Protein AF-A0A1G2PUA7-F1 (afdb_monomer_lite)

pLDDT: mean 79.16, std 17.31, range [30.42, 96.94]

Secondary structure (DSSP, 8-state):
--HHHHHHHHHH-TTS-HHHHHHHHHHHHHHTT-HHHHHHHHHHHH---TTSPPBGGGEEE-EEEEEETTTEEEEPP-S-HHHHHHHSEEE----HHHHHHHHHS--SEEEEEPPHHHHHHHTTT-S----EEEEEEHHHHHHHHHHHHHHHHHHHHHHHHTT----SSS--HHHHHHHHTS-----B-----------S----------HHHHHHHHHHHHHHHHHHHHHHHHHHHHHHHHHHTT--

Organism: NCBI:txid1802366

Sequence (248 aa):
MTEIQKLIQEIQDNNILVSSLLRKTKILASELDQKDFLDWVNLELNGYKDDSAYPDYRKLSGEIKGWNPYRGWIPVLFESSEVEGALASRQTKQSIPEIEELLSSKSGSFEMPYPASVANQILNDSSIKTKVSLFIDRTALVGILNSVRNSLLEWVLKLEKQGIKGENTEFTKEEKEKAQNIKSNYRIENIENFHGNIGENNRNGGEMLTPKESFFNKVVWYILVALAVVIVGNILSAIILKYFFRIS

Foldseek 3Di:
DFPLVVLLVLLPDPVDQLLVSLVSVLVVCVLLVVVVVNVVSCCQAAFDDPPFQDFPLQKFFFFKWWQDPVPGTDGQDDPDPVVNRVVRIDGDRDHSVVLVVVLVDPDQKDWAWDDLVVQCVSCVVPPDRTTMTGIGGNVSSVSSRVVSSVLSNVLSVVLVVLVQGNPDVHTDPVSSVSSNPPPSPRPSPDPDDPPDPPPPDDPDPDDDDDPVRVVVVVVVVVVVVVVVVVVVVVVVVVVVVVVVVVPD

Structure (mmCIF, N/CA/C/O backbone):
data_AF-A0A1G2PUA7-F1
#
_entry.id   AF-A0A1G2PUA7-F1
#
loop_
_atom_site.group_PDB
_atom_site.id
_atom_site.type_symbol
_atom_site.label_atom_id
_atom_site.label_alt_id
_atom_site.label_comp_id
_atom_site.label_asym_id
_atom_site.label_entity_id
_atom_site.label_seq_id
_atom_site.pdbx_PDB_ins_code
_atom_site.Cartn_x
_atom_site.Cartn_y
_atom_site.Cartn_z
_atom_site.occupancy
_atom_site.B_iso_or_equiv
_atom_site.auth_seq_id
_atom_site.auth_comp_id
_atom_site.auth_asym_id
_atom_site.auth_atom_id
_atom_site.pdbx_PDB_model_num
ATOM 1 N N . MET A 1 1 ? -28.582 1.740 16.335 1.00 61.94 1 MET A N 1
ATOM 2 C CA . MET A 1 1 ? -27.558 1.198 15.419 1.00 61.94 1 MET A CA 1
ATOM 3 C C . MET A 1 1 ? -26.221 1.554 16.024 1.00 61.94 1 MET A C 1
ATOM 5 O O . MET A 1 1 ? -26.068 2.710 16.395 1.00 61.94 1 MET A O 1
ATOM 9 N N . THR A 1 2 ? -25.340 0.583 16.241 1.00 80.94 2 THR A N 1
ATOM 10 C CA . THR A 1 2 ? -24.071 0.840 16.937 1.00 80.94 2 THR A CA 1
ATOM 11 C C . THR A 1 2 ? -23.054 1.499 15.998 1.00 80.94 2 THR A C 1
ATOM 13 O O . THR A 1 2 ? -23.164 1.346 14.778 1.00 80.94 2 THR A O 1
ATOM 16 N N . GLU A 1 3 ? -22.069 2.231 16.531 1.00 82.06 3 GLU A N 1
ATOM 17 C CA . GLU A 1 3 ? -21.027 2.874 15.703 1.00 82.06 3 GLU A CA 1
ATOM 18 C C . GLU A 1 3 ? -20.238 1.842 14.880 1.00 82.06 3 GLU A C 1
ATOM 20 O O . GLU A 1 3 ? -19.956 2.045 13.699 1.00 82.06 3 GLU A O 1
ATOM 25 N N . ILE A 1 4 ? -19.986 0.672 15.470 1.00 85.56 4 ILE A N 1
ATOM 26 C CA . ILE A 1 4 ? -19.342 -0.467 14.807 1.00 85.56 4 ILE A CA 1
ATOM 27 C C . ILE A 1 4 ? -20.188 -0.981 13.630 1.00 85.56 4 ILE A C 1
ATOM 29 O O . ILE A 1 4 ? -19.671 -1.137 12.526 1.00 85.56 4 ILE A O 1
ATOM 33 N N . GLN A 1 5 ? -21.499 -1.175 13.815 1.00 85.44 5 GLN A N 1
ATOM 34 C CA . GLN A 1 5 ? -22.397 -1.627 12.741 1.00 85.44 5 GLN A CA 1
ATOM 35 C C . GLN A 1 5 ? -22.491 -0.619 11.593 1.00 85.44 5 GLN A C 1
ATOM 37 O O . GLN A 1 5 ? -22.555 -1.006 10.426 1.00 85.44 5 GLN A O 1
ATOM 42 N N . LYS A 1 6 ? -22.476 0.676 11.917 1.00 88.25 6 LYS A N 1
ATOM 43 C CA . LYS A 1 6 ? -22.447 1.748 10.922 1.00 88.25 6 LYS A CA 1
ATOM 44 C C . LYS A 1 6 ? -21.175 1.708 10.091 1.00 88.25 6 LYS A C 1
ATOM 46 O O . LYS A 1 6 ? -21.259 1.769 8.868 1.00 88.25 6 LYS A O 1
ATOM 51 N N . LEU A 1 7 ? -20.019 1.532 10.729 1.00 89.38 7 LEU A N 1
ATOM 52 C CA . LEU A 1 7 ? -18.760 1.411 10.006 1.00 89.38 7 LEU A CA 1
ATOM 53 C C . LEU A 1 7 ? -18.737 0.169 9.098 1.00 89.38 7 LEU A C 1
ATOM 55 O O . LEU A 1 7 ? -18.266 0.269 7.970 1.00 89.38 7 LEU A O 1
ATOM 59 N N . ILE A 1 8 ? -19.301 -0.969 9.523 1.00 90.19 8 ILE A N 1
ATOM 60 C CA . ILE A 1 8 ? -19.425 -2.161 8.659 1.00 90.19 8 ILE A CA 1
ATOM 61 C C . ILE A 1 8 ? -20.240 -1.845 7.398 1.00 90.19 8 ILE A C 1
ATOM 63 O O . ILE A 1 8 ? -19.806 -2.182 6.296 1.00 90.19 8 ILE A O 1
ATOM 67 N N . GLN A 1 9 ? -21.394 -1.184 7.538 1.00 90.88 9 GLN A N 1
ATOM 68 C CA . GLN A 1 9 ? -22.227 -0.804 6.389 1.00 90.88 9 GLN A CA 1
ATOM 69 C C . GLN A 1 9 ? -21.487 0.135 5.433 1.00 90.88 9 GLN A C 1
ATOM 71 O O . GLN A 1 9 ? -21.540 -0.051 4.220 1.00 90.88 9 GLN A O 1
ATOM 76 N N . GLU A 1 10 ? -20.756 1.112 5.967 1.00 92.69 10 GLU A N 1
ATOM 77 C CA . GLU A 1 10 ? -19.970 2.038 5.151 1.00 92.69 10 GLU A CA 1
ATOM 78 C C . GLU A 1 10 ? -18.790 1.348 4.448 1.00 92.69 10 GLU A C 1
ATOM 80 O O . GLU A 1 10 ? -18.489 1.653 3.296 1.00 92.69 10 GLU A O 1
ATOM 85 N N . ILE A 1 11 ? -18.132 0.384 5.100 1.00 92.50 11 ILE A N 1
ATOM 86 C CA . ILE A 1 11 ? -17.057 -0.407 4.484 1.00 92.50 11 ILE A CA 1
ATOM 87 C C . ILE A 1 11 ? -17.593 -1.257 3.323 1.00 92.50 11 ILE A C 1
ATOM 89 O O . ILE A 1 11 ? -16.884 -1.446 2.333 1.00 92.50 11 ILE A O 1
ATOM 93 N N . GLN A 1 12 ? -18.830 -1.751 3.415 1.00 90.25 12 GLN A N 1
ATOM 94 C CA . GLN A 1 12 ? -19.477 -2.516 2.343 1.00 90.25 12 GLN A CA 1
ATOM 95 C C . GLN A 1 12 ? -19.888 -1.648 1.143 1.00 90.25 12 GLN A C 1
ATOM 97 O O . GLN A 1 12 ? -20.038 -2.172 0.038 1.00 90.25 12 GLN A O 1
ATOM 102 N N . ASP A 1 13 ? -20.040 -0.334 1.326 1.00 91.81 13 ASP A N 1
ATOM 103 C CA . ASP A 1 13 ? -20.341 0.586 0.233 1.00 91.81 13 ASP A CA 1
ATOM 104 C C . ASP A 1 13 ? -19.075 0.937 -0.564 1.00 91.81 13 ASP A C 1
ATOM 106 O O . ASP A 1 13 ? -18.196 1.689 -0.127 1.00 91.81 13 ASP A O 1
ATOM 110 N N . ASN A 1 14 ? -18.996 0.408 -1.785 1.00 88.00 14 ASN A N 1
ATOM 111 C CA . ASN A 1 14 ? -17.885 0.645 -2.706 1.00 88.00 14 ASN A CA 1
ATOM 112 C C . ASN A 1 14 ? -17.791 2.100 -3.201 1.00 88.00 14 ASN A C 1
ATOM 114 O O . ASN A 1 14 ? -16.759 2.472 -3.756 1.00 88.00 14 ASN A O 1
ATOM 118 N N . ASN A 1 15 ? -18.829 2.922 -3.010 1.00 90.50 15 ASN A N 1
ATOM 119 C CA . ASN A 1 15 ? -18.813 4.332 -3.409 1.00 90.50 15 ASN A CA 1
ATOM 120 C C . ASN A 1 15 ? -18.091 5.227 -2.396 1.00 90.50 15 ASN A C 1
ATOM 122 O O . ASN A 1 15 ? -17.696 6.345 -2.729 1.00 90.50 15 ASN A O 1
ATOM 126 N N . ILE A 1 16 ? -17.924 4.761 -1.156 1.00 93.75 16 ILE A N 1
ATOM 127 C CA . ILE A 1 16 ? -17.237 5.521 -0.114 1.00 93.75 16 ILE A CA 1
ATOM 128 C C . ILE A 1 16 ? -15.730 5.371 -0.302 1.00 93.75 16 ILE A C 1
ATOM 130 O O . ILE A 1 16 ? -15.223 4.260 -0.425 1.00 93.75 16 ILE A O 1
ATOM 134 N N . LEU A 1 17 ? -14.999 6.485 -0.284 1.00 94.69 17 LEU A N 1
ATOM 135 C CA . LEU A 1 17 ? -13.539 6.484 -0.373 1.00 94.69 17 LEU A CA 1
ATOM 136 C C . LEU A 1 17 ? -12.902 5.783 0.838 1.00 94.69 17 LEU A C 1
ATOM 138 O O . LEU A 1 17 ? -13.290 6.010 1.988 1.00 94.69 17 LEU A O 1
ATOM 142 N N . VAL A 1 18 ? -11.869 4.981 0.588 1.00 95.44 18 VAL A N 1
ATOM 143 C CA . VAL A 1 18 ? -11.081 4.289 1.617 1.00 95.44 18 VAL A CA 1
ATOM 144 C C . VAL A 1 18 ? -10.401 5.299 2.538 1.00 95.44 18 VAL A C 1
ATOM 146 O O . VAL A 1 18 ? -10.374 5.094 3.750 1.00 95.44 18 VAL A O 1
ATOM 149 N N . SER A 1 19 ? -9.940 6.436 2.011 1.00 95.94 19 SER A N 1
ATOM 150 C CA . SER A 1 19 ? -9.401 7.526 2.838 1.00 95.94 19 SER A CA 1
ATOM 151 C C . SER A 1 19 ? -10.404 8.053 3.872 1.00 95.94 19 SER A C 1
ATOM 153 O O . SER A 1 19 ? -10.023 8.386 4.998 1.00 95.94 19 SER A O 1
ATOM 155 N N . SER A 1 20 ? -11.694 8.098 3.529 1.00 95.50 20 SER A N 1
ATOM 156 C CA . SER A 1 20 ? -12.754 8.516 4.454 1.00 95.50 20 SER A CA 1
ATOM 157 C C . SER A 1 20 ? -13.006 7.462 5.532 1.00 95.50 20 SER A C 1
ATOM 159 O O . SER A 1 20 ? -13.131 7.809 6.709 1.00 95.50 20 SER A O 1
ATOM 161 N N . LEU A 1 21 ? -13.007 6.179 5.155 1.00 94.81 21 LEU A N 1
ATOM 162 C CA . LEU A 1 21 ? -13.123 5.060 6.095 1.00 94.81 21 LEU A CA 1
ATOM 163 C C . LEU A 1 21 ? -11.943 5.023 7.078 1.00 94.81 21 LEU A C 1
ATOM 165 O O . LEU A 1 21 ? -12.152 4.868 8.281 1.00 94.81 21 LEU A O 1
ATOM 169 N N . LEU A 1 22 ? -10.715 5.243 6.597 1.00 95.50 22 LEU A N 1
ATOM 170 C CA . LEU A 1 22 ? -9.508 5.319 7.427 1.00 95.50 22 LEU A CA 1
ATOM 171 C C . LEU A 1 22 ? -9.587 6.454 8.456 1.00 95.50 22 LEU A C 1
ATOM 173 O O . LEU A 1 22 ? -9.232 6.255 9.614 1.00 95.50 22 LEU A O 1
ATOM 177 N N . ARG A 1 23 ? -10.095 7.636 8.077 1.00 94.62 23 ARG A N 1
ATOM 178 C CA . ARG A 1 23 ? -10.263 8.766 9.014 1.00 94.62 23 ARG A CA 1
ATOM 179 C C . ARG A 1 23 ? -11.274 8.462 10.119 1.00 94.62 23 ARG A C 1
ATOM 181 O O . ARG A 1 23 ? -10.995 8.765 11.274 1.00 94.62 23 ARG A O 1
ATOM 188 N N . LYS A 1 24 ? -12.415 7.848 9.788 1.00 92.25 24 LYS A N 1
ATOM 189 C CA . LYS A 1 24 ? -13.403 7.408 10.792 1.00 92.25 24 LYS A CA 1
ATOM 190 C C . LYS A 1 24 ? -12.818 6.341 11.710 1.00 92.25 24 LYS A C 1
ATOM 192 O O . LYS A 1 24 ? -12.926 6.429 12.927 1.00 92.25 24 LYS A O 1
ATOM 197 N N . THR A 1 25 ? -12.117 5.385 11.115 1.00 91.12 25 THR A N 1
ATOM 198 C CA . THR A 1 25 ? -11.448 4.308 11.841 1.00 91.12 25 THR A CA 1
ATOM 199 C C . THR A 1 25 ? -10.376 4.839 12.792 1.00 91.12 25 THR A C 1
ATOM 201 O O . THR A 1 25 ? -10.274 4.365 13.917 1.00 91.12 25 THR A O 1
ATOM 204 N N . LYS A 1 26 ? -9.631 5.878 12.397 1.00 92.06 26 LYS A N 1
ATOM 205 C CA . LYS A 1 26 ? -8.649 6.550 13.256 1.00 92.06 26 LYS A CA 1
ATOM 206 C C . LYS A 1 26 ? -9.273 7.106 14.538 1.00 92.06 26 LYS A C 1
ATOM 208 O O . LYS A 1 26 ? -8.657 7.008 15.593 1.00 92.06 26 LYS A O 1
ATOM 213 N N . ILE A 1 27 ? -10.473 7.683 14.453 1.00 89.75 27 ILE A N 1
ATOM 214 C CA . ILE A 1 27 ? -11.189 8.209 15.625 1.00 89.75 27 ILE A CA 1
ATOM 215 C C . ILE A 1 27 ? -11.519 7.055 16.579 1.00 89.75 27 ILE A C 1
ATOM 217 O O . ILE A 1 27 ? -11.098 7.081 17.731 1.00 89.75 27 ILE A O 1
ATOM 221 N N . LEU A 1 28 ? -12.147 5.989 16.070 1.00 87.88 28 LEU A N 1
ATOM 222 C CA . LEU A 1 28 ? -12.508 4.814 16.875 1.00 87.88 28 LEU A CA 1
ATOM 223 C C . LEU A 1 28 ? -11.286 4.128 17.500 1.00 87.88 28 LEU A C 1
ATOM 225 O O . LEU A 1 28 ? -11.280 3.811 18.685 1.00 87.88 28 LEU A O 1
ATOM 229 N N . ALA A 1 29 ? -10.221 3.931 16.723 1.00 87.19 29 ALA A N 1
ATOM 230 C CA . ALA A 1 29 ? -8.979 3.333 17.204 1.00 87.19 29 ALA A CA 1
ATOM 231 C C . ALA A 1 29 ? -8.310 4.180 18.302 1.00 87.19 29 ALA A C 1
ATOM 233 O O . ALA A 1 29 ? -7.719 3.626 19.230 1.00 87.19 29 ALA A O 1
ATOM 234 N N . SER A 1 30 ? -8.439 5.511 18.228 1.00 86.75 30 SER A N 1
ATOM 235 C CA . SER A 1 30 ? -7.968 6.434 19.265 1.00 86.75 30 SER A CA 1
ATOM 236 C C . SER A 1 30 ? -8.788 6.338 20.541 1.00 86.75 30 SER A C 1
ATOM 238 O O . SER A 1 30 ? -8.227 6.424 21.630 1.00 86.75 30 SER A O 1
ATOM 240 N N . GLU A 1 31 ? -10.099 6.150 20.436 1.00 85.94 31 GLU A N 1
ATOM 241 C CA . GLU A 1 31 ? -10.961 5.995 21.607 1.00 85.94 31 GLU A CA 1
ATOM 242 C C . GLU A 1 31 ? -10.734 4.653 22.319 1.00 85.94 31 GLU A C 1
ATOM 244 O O . GLU A 1 31 ? -10.813 4.594 23.552 1.00 85.94 31 GLU A O 1
ATOM 249 N N . LEU A 1 32 ? -10.400 3.612 21.548 1.00 84.00 32 LEU A N 1
ATOM 250 C CA . LEU A 1 32 ? -10.055 2.261 22.005 1.00 84.00 32 LEU A CA 1
ATOM 251 C C . LEU A 1 32 ? -8.589 2.103 22.458 1.00 84.00 32 LEU A C 1
ATOM 253 O O . LEU A 1 32 ? -8.218 1.025 22.914 1.00 84.00 32 LEU A O 1
ATOM 257 N N . ASP A 1 33 ? -7.768 3.155 22.339 1.00 84.44 33 ASP A N 1
ATOM 258 C CA . ASP A 1 33 ? -6.333 3.174 22.676 1.00 84.44 33 ASP A CA 1
ATOM 259 C C . ASP A 1 33 ? -5.515 2.051 21.994 1.00 84.44 33 ASP A C 1
ATOM 261 O O . ASP A 1 33 ? -4.604 1.456 22.575 1.00 84.44 33 ASP A O 1
ATOM 265 N N . GLN A 1 34 ? -5.836 1.748 20.729 1.00 82.88 34 GLN A N 1
ATOM 266 C CA . GLN A 1 34 ? -5.132 0.746 19.920 1.00 82.88 34 GLN A CA 1
ATOM 267 C C . GLN A 1 34 ? -3.971 1.368 19.134 1.00 82.88 34 GLN A C 1
ATOM 269 O O . GLN A 1 34 ? -4.088 1.678 17.946 1.00 82.88 34 GLN A O 1
ATOM 274 N N . LYS A 1 35 ? -2.830 1.539 19.807 1.00 85.12 35 LYS A N 1
ATOM 275 C CA . LYS A 1 35 ? -1.644 2.235 19.272 1.00 85.12 35 LYS A CA 1
ATOM 276 C C . LYS A 1 35 ? -1.091 1.608 17.990 1.00 85.12 35 LYS A C 1
ATOM 278 O O . LYS A 1 35 ? -0.967 2.310 16.993 1.00 85.12 35 LYS A O 1
ATOM 283 N N . ASP A 1 36 ? -0.881 0.293 17.972 1.00 85.25 36 ASP A N 1
ATOM 284 C CA . ASP A 1 36 ? -0.334 -0.410 16.800 1.00 85.25 36 ASP A CA 1
ATOM 285 C C . ASP A 1 36 ? -1.203 -0.214 15.548 1.00 85.25 36 ASP A C 1
ATOM 287 O O . ASP A 1 36 ? -0.709 -0.031 14.434 1.00 85.25 36 ASP A O 1
ATOM 291 N N . PHE A 1 37 ? -2.527 -0.227 15.726 1.00 87.75 37 PHE A N 1
ATOM 292 C CA . PHE A 1 37 ? -3.450 -0.011 14.621 1.00 87.75 37 PHE A CA 1
ATOM 293 C C . PHE A 1 37 ? -3.477 1.448 14.169 1.00 87.75 37 PHE A C 1
ATOM 295 O O . PHE A 1 37 ? -3.518 1.713 12.969 1.00 87.75 37 PHE A O 1
ATOM 302 N N . LEU A 1 38 ? -3.419 2.398 15.106 1.00 88.88 38 LEU A N 1
ATOM 303 C CA . LEU A 1 38 ? -3.313 3.819 14.780 1.00 88.88 38 LEU A CA 1
ATOM 304 C C . LEU A 1 38 ? -2.068 4.121 13.953 1.00 88.88 38 LEU A C 1
ATOM 306 O O . LEU A 1 38 ? -2.158 4.902 13.006 1.00 88.88 38 LEU A O 1
ATOM 310 N N . ASP A 1 39 ? -0.935 3.504 14.277 1.00 90.12 39 ASP A N 1
ATOM 311 C CA . ASP A 1 39 ? 0.306 3.676 13.524 1.00 90.12 39 ASP A CA 1
ATOM 312 C C . ASP A 1 39 ? 0.149 3.183 12.084 1.00 90.12 39 ASP A C 1
ATOM 314 O O . ASP A 1 39 ? 0.468 3.918 11.146 1.00 90.12 39 ASP A O 1
ATOM 318 N N . TRP A 1 40 ? -0.457 2.008 11.886 1.00 92.44 40 TRP A N 1
ATOM 319 C CA . TRP A 1 40 ? -0.798 1.517 10.549 1.00 92.44 40 TRP A CA 1
ATOM 320 C C . TRP A 1 40 ? -1.748 2.468 9.800 1.00 92.44 40 TRP A C 1
ATOM 322 O O . TRP A 1 40 ? -1.456 2.857 8.670 1.00 92.44 40 TRP A O 1
ATOM 332 N N . VAL A 1 41 ? -2.839 2.926 10.430 1.00 93.00 41 VAL A N 1
ATOM 333 C CA . VAL A 1 41 ? -3.781 3.882 9.811 1.00 93.00 41 VAL A CA 1
ATOM 334 C C . VAL A 1 41 ? -3.077 5.192 9.437 1.00 93.00 41 VAL A C 1
ATOM 336 O O . VAL A 1 41 ?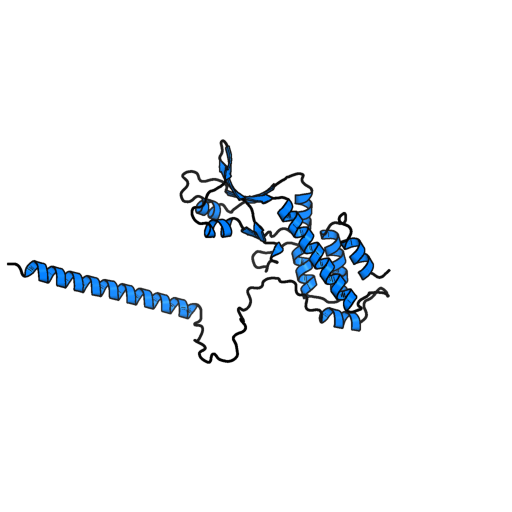 -3.361 5.784 8.394 1.00 93.00 41 VAL A O 1
ATOM 339 N N . ASN A 1 42 ? -2.148 5.661 10.271 1.00 92.81 42 ASN A N 1
ATOM 340 C CA . ASN A 1 42 ? -1.371 6.866 10.000 1.00 92.81 42 ASN A CA 1
ATOM 341 C C . ASN A 1 42 ? -0.429 6.688 8.806 1.00 92.81 42 ASN A C 1
ATOM 343 O O . ASN A 1 42 ? -0.310 7.623 8.015 1.00 92.81 42 ASN A O 1
ATOM 347 N N . LEU A 1 43 ? 0.212 5.528 8.655 1.00 93.62 43 LEU A N 1
ATOM 348 C CA . LEU A 1 43 ? 1.033 5.221 7.480 1.00 93.62 43 LEU A CA 1
ATOM 349 C C . LEU A 1 43 ? 0.178 5.152 6.209 1.00 93.62 43 LEU A C 1
ATOM 351 O O . LEU A 1 43 ? 0.529 5.747 5.195 1.00 93.62 43 LEU A O 1
ATOM 355 N N . GLU A 1 44 ? -0.995 4.522 6.273 1.00 94.88 44 GLU A N 1
ATOM 356 C CA . GLU A 1 44 ? -1.921 4.455 5.136 1.00 94.88 44 GLU A CA 1
ATOM 357 C C . GLU A 1 44 ? -2.425 5.849 4.708 1.00 94.88 44 GLU A C 1
ATOM 359 O O . GLU A 1 44 ? -2.531 6.142 3.515 1.00 94.88 44 GLU A O 1
ATOM 364 N N . LEU A 1 45 ? -2.694 6.745 5.665 1.00 95.38 45 LEU A N 1
ATOM 365 C CA . LEU A 1 45 ? -3.186 8.102 5.392 1.00 95.38 45 LEU A CA 1
ATOM 366 C C . LEU A 1 45 ? -2.107 9.100 4.963 1.00 95.38 45 LEU A C 1
ATOM 368 O O . LEU A 1 45 ? -2.427 10.016 4.210 1.00 95.38 45 LEU A O 1
ATOM 372 N N . ASN A 1 46 ? -0.875 8.968 5.458 1.00 94.56 46 ASN A N 1
ATOM 373 C CA . ASN A 1 46 ? 0.196 9.945 5.216 1.00 94.56 46 ASN A CA 1
ATOM 374 C C . ASN A 1 46 ? 1.280 9.436 4.254 1.00 94.56 46 ASN A C 1
ATOM 376 O O . ASN A 1 46 ? 2.153 10.209 3.866 1.00 94.56 46 ASN A O 1
ATOM 380 N N . GLY A 1 47 ? 1.224 8.161 3.870 1.00 92.44 47 GLY A N 1
ATOM 381 C CA . GLY A 1 47 ? 2.249 7.509 3.070 1.00 92.44 47 GLY A CA 1
ATOM 382 C C . GLY A 1 47 ? 3.387 6.931 3.912 1.00 92.44 47 GLY A C 1
ATOM 383 O O . GLY A 1 47 ? 3.509 7.160 5.119 1.00 92.44 47 GLY A O 1
ATOM 384 N N . TYR A 1 48 ? 4.235 6.161 3.238 1.00 91.69 48 TYR A N 1
ATOM 385 C CA . TYR A 1 48 ? 5.339 5.420 3.839 1.00 91.69 48 TYR A CA 1
ATOM 386 C C . TYR A 1 48 ? 6.670 6.132 3.606 1.00 91.69 48 TYR A C 1
ATOM 388 O O . TYR A 1 48 ? 6.922 6.687 2.535 1.00 91.69 48 TYR A O 1
ATOM 396 N N . LYS A 1 49 ? 7.551 6.080 4.608 1.00 86.69 49 LYS A N 1
ATOM 397 C CA . LYS A 1 49 ? 8.933 6.563 4.499 1.00 86.69 49 LYS A CA 1
ATOM 398 C C . LYS A 1 49 ? 9.863 5.421 4.097 1.00 86.69 49 LYS A C 1
ATOM 400 O O . LYS A 1 49 ? 9.502 4.251 4.187 1.00 86.69 49 LYS A O 1
ATOM 405 N N . ASP A 1 50 ? 11.074 5.760 3.681 1.00 74.88 50 ASP A N 1
ATOM 406 C CA . ASP A 1 50 ? 12.055 4.804 3.148 1.00 74.88 50 ASP A CA 1
ATOM 407 C C . ASP A 1 50 ? 12.381 3.667 4.128 1.00 74.88 50 ASP A C 1
ATOM 409 O O . ASP A 1 50 ? 12.462 2.521 3.701 1.00 74.88 50 ASP A O 1
ATOM 413 N N . ASP A 1 51 ? 12.432 3.969 5.428 1.00 72.06 51 ASP A N 1
ATOM 414 C CA . ASP A 1 51 ? 12.723 2.999 6.496 1.00 72.06 51 ASP A CA 1
ATOM 415 C C . ASP A 1 51 ? 11.462 2.398 7.145 1.00 72.06 51 ASP A C 1
ATOM 417 O O . ASP A 1 51 ? 11.536 1.727 8.172 1.00 72.06 51 ASP A O 1
ATOM 421 N N . SER A 1 52 ? 10.273 2.690 6.611 1.00 74.19 52 SER A N 1
ATOM 422 C CA . SER A 1 52 ? 9.031 2.112 7.133 1.00 74.19 52 SER A CA 1
ATOM 423 C C . SER A 1 52 ? 8.915 0.657 6.707 1.00 74.19 52 SER A C 1
ATOM 425 O O . SER A 1 52 ? 9.305 0.298 5.601 1.00 74.19 52 SER A O 1
ATOM 427 N N . ALA A 1 53 ? 8.327 -0.181 7.549 1.00 77.81 53 ALA A N 1
ATOM 428 C CA . ALA A 1 53 ? 7.970 -1.520 7.126 1.00 77.81 53 ALA A CA 1
ATOM 429 C C . ALA A 1 53 ? 6.654 -1.485 6.331 1.00 77.81 53 ALA A C 1
ATOM 431 O O . ALA A 1 53 ? 5.686 -0.810 6.697 1.00 77.81 53 ALA A O 1
ATOM 432 N N . TYR A 1 54 ? 6.654 -2.176 5.193 1.00 83.44 54 TYR A N 1
ATOM 433 C CA . TYR A 1 54 ? 5.575 -2.135 4.211 1.00 83.44 54 TYR A CA 1
ATOM 434 C C . TYR A 1 54 ? 4.730 -3.407 4.310 1.00 83.44 54 TYR A C 1
ATOM 436 O O . TYR A 1 54 ? 5.288 -4.500 4.385 1.00 83.44 54 TYR A O 1
ATOM 444 N N . PRO A 1 55 ? 3.395 -3.297 4.251 1.00 87.81 55 PRO A N 1
ATOM 445 C CA . PRO A 1 55 ? 2.534 -4.456 4.061 1.00 87.81 55 PRO A CA 1
ATOM 446 C C . PRO A 1 55 ? 2.747 -5.117 2.691 1.00 87.81 55 PRO A C 1
ATOM 448 O O . PRO A 1 55 ? 2.976 -4.426 1.695 1.00 87.81 55 PRO A O 1
ATOM 451 N N . ASP A 1 56 ? 2.570 -6.437 2.610 1.00 88.00 56 ASP A N 1
ATOM 452 C CA . ASP A 1 56 ? 2.802 -7.224 1.384 1.00 88.00 56 ASP A CA 1
ATOM 453 C C . ASP A 1 56 ? 1.999 -6.716 0.179 1.00 88.00 56 ASP A C 1
ATOM 455 O O . ASP A 1 56 ? 2.506 -6.650 -0.941 1.00 88.00 56 ASP A O 1
ATOM 459 N N . TYR A 1 57 ? 0.760 -6.269 0.407 1.00 91.69 57 TYR A N 1
ATOM 460 C CA . TYR A 1 57 ? -0.106 -5.728 -0.645 1.00 91.69 57 TYR A CA 1
ATOM 461 C C . TYR A 1 57 ? 0.398 -4.405 -1.245 1.00 91.69 57 TYR A C 1
ATOM 463 O O . TYR A 1 57 ? -0.112 -3.978 -2.278 1.00 91.69 57 TYR A O 1
ATOM 471 N N . ARG A 1 58 ? 1.386 -3.733 -0.631 1.00 91.56 58 ARG A N 1
ATOM 472 C CA . ARG A 1 58 ? 2.039 -2.537 -1.194 1.00 91.56 58 ARG A CA 1
ATOM 473 C C . ARG A 1 58 ? 3.091 -2.883 -2.248 1.00 91.56 58 ARG A C 1
ATOM 475 O O . ARG A 1 58 ? 3.567 -1.973 -2.928 1.00 91.56 58 ARG A O 1
ATOM 482 N N . LYS A 1 59 ? 3.459 -4.160 -2.398 1.00 91.19 59 LYS A N 1
ATOM 483 C CA . LYS A 1 59 ? 4.370 -4.637 -3.440 1.00 91.19 59 LYS A CA 1
ATOM 484 C C . LYS A 1 59 ? 3.621 -4.738 -4.768 1.00 91.19 59 LYS A C 1
ATOM 486 O O . LYS A 1 59 ? 2.744 -5.576 -4.945 1.00 91.19 59 LYS A O 1
ATOM 491 N N . LEU A 1 60 ? 3.982 -3.869 -5.703 1.00 91.38 60 LEU A N 1
ATOM 492 C CA . LEU A 1 60 ? 3.419 -3.826 -7.045 1.00 91.38 60 LEU A CA 1
ATOM 493 C C . LEU A 1 60 ? 4.375 -4.481 -8.030 1.00 91.38 60 LEU A C 1
ATOM 495 O O . LEU A 1 60 ? 5.589 -4.362 -7.881 1.00 91.38 60 LEU A O 1
ATOM 499 N N . SER A 1 61 ? 3.820 -5.130 -9.047 1.00 91.06 61 SER A N 1
ATOM 500 C CA . SER A 1 61 ? 4.577 -5.702 -10.157 1.00 91.06 61 SER A CA 1
ATOM 501 C C . SER A 1 61 ? 4.103 -5.101 -11.472 1.00 91.06 61 SER A C 1
ATOM 503 O O . SER A 1 61 ? 2.922 -4.785 -11.620 1.00 91.06 61 SER A O 1
ATOM 505 N N . GLY A 1 62 ? 5.023 -4.921 -12.414 1.00 92.12 62 GLY A N 1
ATOM 506 C CA . GLY A 1 62 ? 4.729 -4.275 -13.687 1.00 92.12 62 GLY A CA 1
ATOM 507 C C . GLY A 1 62 ? 5.783 -4.539 -14.754 1.00 92.12 62 GLY A C 1
ATOM 508 O O . GLY A 1 62 ? 6.682 -5.355 -14.574 1.00 92.12 62 GLY A O 1
ATOM 509 N N . GLU A 1 63 ? 5.671 -3.823 -15.867 1.00 92.38 63 GLU A N 1
ATOM 510 C CA . GLU A 1 63 ? 6.560 -3.964 -17.019 1.00 92.38 63 GLU A CA 1
ATOM 511 C C . GLU A 1 63 ? 7.606 -2.843 -17.031 1.00 92.38 63 GLU A C 1
ATOM 513 O O . GLU A 1 63 ? 7.270 -1.658 -16.958 1.00 92.38 63 GLU A O 1
ATOM 518 N N . ILE A 1 64 ? 8.888 -3.192 -17.141 1.00 93.19 64 ILE A N 1
ATOM 519 C CA . ILE A 1 64 ? 9.969 -2.204 -17.218 1.00 93.19 64 ILE A CA 1
ATOM 520 C C . ILE A 1 64 ? 10.099 -1.716 -18.658 1.00 93.19 64 ILE A C 1
ATOM 522 O O . ILE A 1 64 ? 10.314 -2.504 -19.580 1.00 93.19 64 ILE A O 1
ATOM 526 N N . LYS A 1 65 ? 10.021 -0.397 -18.851 1.00 93.06 65 LYS A N 1
ATOM 527 C CA . LYS A 1 65 ? 10.165 0.234 -20.165 1.00 93.06 65 LYS A CA 1
ATOM 528 C C . LYS A 1 65 ? 11.267 1.278 -20.168 1.00 93.06 65 LYS A C 1
ATOM 530 O O . LYS A 1 65 ? 11.428 2.044 -19.219 1.00 93.06 65 LYS A O 1
ATOM 535 N N . GLY A 1 66 ? 12.004 1.322 -21.269 1.00 92.31 66 GLY A N 1
ATOM 536 C CA . GLY A 1 66 ? 12.960 2.368 -21.603 1.00 92.31 66 GLY A CA 1
ATOM 537 C C . GLY A 1 66 ? 12.353 3.357 -22.594 1.00 92.31 66 GLY A C 1
ATOM 538 O O . GLY A 1 66 ? 11.558 2.985 -23.455 1.00 92.31 66 GLY A O 1
ATOM 539 N N . TRP A 1 67 ? 12.720 4.630 -22.491 1.00 91.94 67 TRP A N 1
ATOM 540 C CA . TRP A 1 67 ? 12.237 5.668 -23.398 1.00 91.94 67 TRP A CA 1
ATOM 541 C C . TRP A 1 67 ? 13.076 5.747 -24.680 1.00 91.94 67 TRP A C 1
ATOM 543 O O . TRP A 1 67 ? 14.247 6.114 -24.652 1.00 91.94 67 TRP A O 1
ATOM 553 N N . ASN A 1 68 ? 12.486 5.475 -25.838 1.00 89.06 68 ASN A N 1
ATOM 554 C CA . ASN A 1 68 ? 13.120 5.692 -27.135 1.00 89.06 68 ASN A CA 1
ATOM 555 C C . ASN A 1 68 ? 12.606 7.004 -27.768 1.00 89.06 68 ASN A C 1
ATOM 557 O O . ASN A 1 68 ? 11.399 7.128 -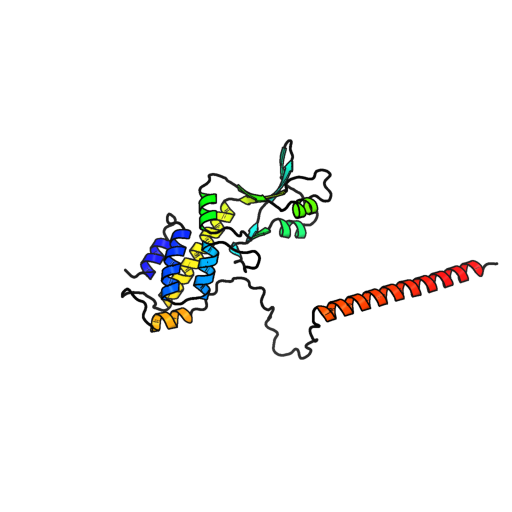27.967 1.00 89.06 68 ASN A O 1
ATOM 561 N N . PRO A 1 69 ? 13.472 7.959 -28.166 1.00 86.25 69 PRO A N 1
ATOM 562 C CA . PRO A 1 69 ? 13.035 9.227 -28.765 1.00 86.25 69 PRO A CA 1
ATOM 563 C C . PRO A 1 69 ? 12.160 9.095 -30.022 1.00 86.25 69 PRO A C 1
ATOM 565 O O . PRO A 1 69 ? 11.367 9.988 -30.302 1.00 86.25 69 PRO A O 1
ATOM 568 N N . TYR A 1 70 ? 12.294 7.998 -30.774 1.00 88.19 70 TYR A N 1
ATOM 569 C CA . TYR A 1 70 ? 11.573 7.767 -32.029 1.00 88.19 70 TYR A CA 1
ATOM 570 C C . TYR A 1 70 ? 10.358 6.844 -31.882 1.00 88.19 70 TYR A C 1
ATOM 572 O O . TYR A 1 70 ? 9.438 6.920 -32.690 1.00 88.19 70 TYR A O 1
ATOM 580 N N . ARG A 1 71 ? 10.360 5.942 -30.891 1.00 87.25 71 ARG A N 1
ATOM 581 C CA . ARG A 1 71 ? 9.312 4.914 -30.705 1.00 87.25 71 ARG A CA 1
ATOM 582 C C . ARG A 1 71 ? 8.507 5.064 -29.412 1.00 87.25 71 ARG A C 1
ATOM 584 O O . ARG A 1 71 ? 7.528 4.351 -29.230 1.00 87.25 71 ARG A O 1
ATOM 591 N N . GLY A 1 72 ? 8.905 5.973 -28.527 1.00 91.94 72 GLY A N 1
ATOM 592 C CA . GLY A 1 72 ? 8.341 6.102 -27.189 1.00 91.94 72 GLY A CA 1
ATOM 593 C C . GLY A 1 72 ? 8.803 4.982 -26.256 1.00 91.94 72 GLY A C 1
ATOM 594 O O . GLY A 1 72 ? 9.921 4.479 -26.373 1.00 91.94 72 GLY A O 1
ATOM 595 N N . TRP A 1 73 ? 7.950 4.604 -25.307 1.00 93.12 73 TRP A N 1
ATOM 596 C CA . TRP A 1 73 ? 8.247 3.565 -24.323 1.00 93.12 73 TRP A CA 1
ATOM 597 C C . TRP A 1 73 ? 8.322 2.177 -24.966 1.00 93.12 73 TRP A C 1
ATOM 599 O O . TRP A 1 73 ? 7.348 1.704 -25.549 1.00 93.12 73 TRP A O 1
ATOM 609 N N . ILE A 1 74 ? 9.471 1.520 -24.823 1.00 91.38 74 ILE A N 1
ATOM 610 C CA . ILE A 1 74 ? 9.730 0.162 -25.310 1.00 91.38 74 ILE A CA 1
ATOM 611 C C . ILE A 1 74 ? 10.105 -0.757 -24.141 1.00 91.38 74 ILE A C 1
ATOM 613 O O . ILE A 1 74 ? 10.761 -0.287 -23.211 1.00 91.38 74 ILE A O 1
ATOM 617 N N . PRO A 1 75 ? 9.715 -2.041 -24.163 1.00 90.31 75 PRO A N 1
ATOM 618 C CA . PRO A 1 75 ? 10.094 -2.988 -23.118 1.00 90.31 75 PRO A CA 1
ATOM 619 C C . PRO A 1 75 ? 11.611 -3.155 -23.033 1.00 90.31 75 PRO A C 1
ATOM 621 O O . PRO A 1 75 ? 12.302 -3.178 -24.056 1.00 90.31 75 PRO A O 1
ATOM 624 N N . VAL A 1 76 ? 1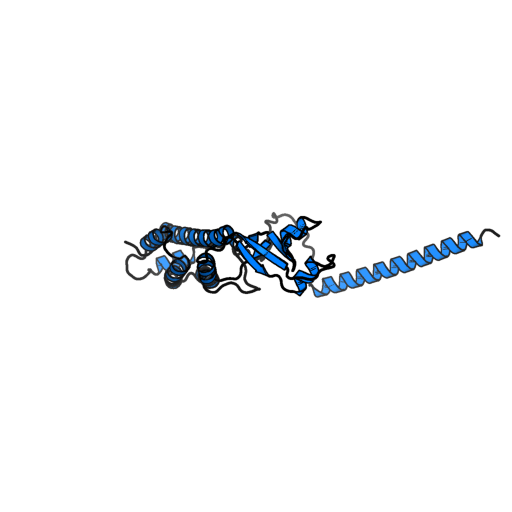2.119 -3.285 -21.809 1.00 87.81 76 VAL A N 1
ATOM 625 C CA . VAL A 1 76 ? 13.505 -3.689 -21.545 1.00 87.81 76 VAL A CA 1
ATOM 626 C C . VAL A 1 76 ? 13.522 -5.198 -21.335 1.00 87.81 76 VAL A C 1
ATOM 628 O O . VAL A 1 76 ? 12.794 -5.705 -20.488 1.00 87.81 76 VAL A O 1
ATOM 631 N N . LEU A 1 77 ? 14.340 -5.907 -22.112 1.00 85.06 77 LEU A N 1
ATOM 632 C CA . LEU A 1 77 ? 14.529 -7.349 -21.969 1.00 85.06 77 LEU A CA 1
ATOM 633 C C . LEU A 1 77 ? 15.745 -7.619 -21.084 1.00 85.06 77 LEU A C 1
ATOM 635 O O . LEU A 1 77 ? 16.777 -6.966 -21.238 1.00 85.06 77 LEU A O 1
ATOM 639 N N . PHE A 1 78 ? 15.618 -8.591 -20.186 1.00 82.94 78 PHE A N 1
ATOM 640 C CA . PHE A 1 78 ? 16.674 -9.016 -19.273 1.00 82.94 78 PHE A CA 1
ATOM 641 C C . PHE A 1 78 ? 17.102 -10.447 -19.601 1.00 82.94 78 PHE A C 1
ATOM 643 O O . PHE A 1 78 ? 16.280 -11.272 -19.991 1.00 82.94 78 PHE A O 1
ATOM 650 N N . GLU A 1 79 ? 18.386 -10.756 -19.419 1.00 80.19 79 GLU A N 1
ATOM 651 C CA . GLU A 1 79 ? 18.901 -12.121 -19.607 1.00 80.19 79 GLU A CA 1
ATOM 652 C C . GLU A 1 79 ? 18.581 -13.038 -18.415 1.00 80.19 79 GLU A C 1
ATOM 654 O O . GLU A 1 79 ? 18.431 -14.246 -18.579 1.00 80.19 79 GLU A O 1
ATOM 659 N N . SER A 1 80 ? 18.461 -12.463 -17.211 1.00 84.00 80 SER A N 1
ATOM 660 C CA . SER A 1 80 ? 18.165 -13.184 -15.968 1.00 84.00 80 SER A CA 1
ATOM 661 C C . SER A 1 80 ? 16.778 -12.834 -15.434 1.00 84.00 80 SER A C 1
ATOM 663 O O . SER A 1 80 ? 16.504 -11.678 -15.099 1.00 84.00 80 SER A O 1
ATOM 665 N N . SER A 1 81 ? 15.937 -13.858 -15.265 1.00 82.62 81 SER A N 1
ATOM 666 C CA . SER A 1 81 ? 14.589 -13.736 -14.693 1.00 82.62 81 SER A CA 1
ATOM 667 C C . SER A 1 81 ? 14.591 -13.293 -13.226 1.00 82.62 81 SER A C 1
ATOM 669 O O . SER A 1 81 ? 13.628 -12.696 -12.753 1.00 82.62 81 SER A O 1
ATOM 671 N N . GLU A 1 82 ? 15.663 -13.581 -12.482 1.00 84.00 82 GLU A N 1
ATOM 672 C CA . GLU A 1 82 ? 15.800 -13.166 -11.080 1.00 84.00 82 GLU A CA 1
ATOM 673 C C . GLU A 1 82 ? 15.990 -11.649 -10.972 1.00 84.00 82 GLU A C 1
ATOM 675 O O . GLU A 1 82 ? 15.340 -10.986 -10.162 1.00 84.00 82 GLU A O 1
ATOM 680 N N . VAL A 1 83 ? 16.848 -11.094 -11.835 1.00 82.44 83 VAL A N 1
ATOM 681 C CA . VAL A 1 83 ? 17.104 -9.649 -11.915 1.00 82.44 83 VAL A CA 1
ATOM 682 C C . VAL A 1 83 ? 15.862 -8.919 -12.418 1.00 82.44 83 VAL A C 1
ATOM 684 O O . VAL A 1 83 ? 15.484 -7.892 -11.852 1.00 82.44 83 VAL A O 1
ATOM 687 N N . GLU A 1 84 ? 15.196 -9.476 -13.432 1.00 84.44 84 GLU A N 1
ATOM 688 C CA . GLU A 1 84 ? 13.926 -8.958 -13.935 1.00 84.44 84 GLU A CA 1
ATOM 689 C C . GLU A 1 84 ? 12.880 -8.891 -12.821 1.00 84.44 84 GLU A C 1
ATOM 691 O O . GLU A 1 84 ? 12.340 -7.820 -12.564 1.00 84.44 84 GLU A O 1
ATOM 696 N N . GLY A 1 85 ? 12.640 -9.990 -12.100 1.00 84.69 85 GLY A N 1
ATOM 697 C CA . GLY A 1 85 ? 11.638 -10.037 -11.034 1.00 84.69 85 GLY A CA 1
ATOM 698 C C . GLY A 1 85 ? 11.919 -9.060 -9.887 1.00 84.69 85 GLY A C 1
ATOM 699 O O . GLY A 1 85 ? 10.990 -8.441 -9.361 1.00 84.69 85 GLY A O 1
ATOM 700 N N . ALA A 1 86 ? 13.191 -8.882 -9.518 1.00 85.12 86 ALA A N 1
ATOM 701 C CA . ALA A 1 86 ? 13.595 -7.940 -8.478 1.00 85.12 86 ALA A CA 1
ATOM 702 C C . ALA A 1 86 ? 13.371 -6.477 -8.890 1.00 85.12 86 ALA A C 1
ATOM 704 O O . ALA A 1 86 ? 12.945 -5.665 -8.072 1.00 85.12 86 ALA A O 1
ATOM 705 N N . LEU A 1 87 ? 13.635 -6.132 -10.154 1.00 86.19 87 LEU A N 1
ATOM 706 C CA . LEU A 1 87 ? 13.431 -4.776 -10.660 1.00 86.19 87 LEU A CA 1
ATOM 707 C C . LEU A 1 87 ? 11.962 -4.504 -10.984 1.00 86.19 87 LEU A C 1
ATOM 709 O O . LEU A 1 87 ? 11.475 -3.409 -10.700 1.00 86.19 87 LEU A O 1
ATOM 713 N N . ALA A 1 88 ? 11.258 -5.488 -11.544 1.00 88.56 88 ALA A N 1
ATOM 714 C CA . ALA A 1 88 ? 9.867 -5.397 -11.976 1.00 88.56 88 ALA A CA 1
ATOM 715 C C . ALA A 1 88 ? 8.886 -5.335 -10.802 1.00 88.56 88 ALA A C 1
ATOM 717 O O . ALA A 1 88 ? 7.694 -5.117 -11.015 1.00 88.56 88 ALA A O 1
ATOM 718 N N . SER A 1 89 ? 9.374 -5.507 -9.569 1.00 89.56 89 SER A N 1
ATOM 719 C CA . SER A 1 89 ? 8.576 -5.409 -8.359 1.00 89.56 89 SER A CA 1
ATOM 720 C C . SER A 1 89 ? 9.054 -4.290 -7.436 1.00 89.56 89 SER A C 1
ATOM 722 O O . SER A 1 89 ? 10.205 -4.263 -7.007 1.00 89.56 89 SER A O 1
ATOM 724 N N . ARG A 1 90 ? 8.165 -3.346 -7.108 1.00 89.62 90 ARG A N 1
ATOM 725 C CA . ARG A 1 90 ? 8.476 -2.184 -6.261 1.00 89.62 90 ARG A CA 1
ATOM 726 C C . ARG A 1 90 ? 7.344 -1.887 -5.291 1.00 89.62 90 ARG A C 1
ATOM 728 O O . ARG A 1 90 ? 6.172 -2.059 -5.609 1.00 89.62 90 ARG A O 1
ATOM 735 N N . GLN A 1 91 ? 7.702 -1.393 -4.112 1.00 89.56 91 GLN A N 1
ATOM 736 C CA . GLN A 1 91 ? 6.730 -0.920 -3.132 1.00 89.56 91 GLN A CA 1
ATOM 737 C C . GLN A 1 91 ? 6.299 0.517 -3.442 1.00 89.56 91 GLN A C 1
ATOM 739 O O . GLN A 1 91 ? 7.116 1.353 -3.840 1.00 89.56 91 GLN A O 1
ATOM 744 N N . THR A 1 92 ? 5.010 0.800 -3.261 1.00 89.69 92 THR A N 1
ATOM 745 C CA . THR A 1 92 ? 4.448 2.151 -3.391 1.00 89.69 92 THR A CA 1
ATOM 746 C C . THR A 1 92 ? 4.413 2.871 -2.043 1.00 89.69 92 THR A C 1
ATOM 748 O O . THR A 1 92 ? 3.946 2.322 -1.043 1.00 89.69 92 THR A O 1
ATOM 751 N N . LYS A 1 93 ? 4.910 4.113 -2.025 1.00 91.94 93 LYS A N 1
ATOM 752 C CA . LYS A 1 93 ? 5.016 4.955 -0.819 1.00 91.94 93 LYS A CA 1
ATOM 753 C C . LYS A 1 93 ? 3.833 5.899 -0.655 1.00 91.94 93 LYS A C 1
ATOM 755 O O . LYS A 1 93 ? 3.629 6.434 0.429 1.00 91.94 93 LYS A O 1
ATOM 760 N N . GLN A 1 94 ? 3.077 6.094 -1.731 1.00 93.56 94 GLN A N 1
ATOM 761 C CA . GLN A 1 94 ? 1.982 7.046 -1.797 1.00 93.56 94 GLN A CA 1
ATOM 762 C C . GLN A 1 94 ? 0.929 6.769 -0.726 1.00 93.56 94 GLN A C 1
ATOM 764 O O . GLN A 1 94 ? 0.598 5.614 -0.419 1.00 93.56 94 GLN A O 1
ATOM 769 N N . SER A 1 95 ? 0.384 7.851 -0.185 1.00 96.44 95 SER A N 1
ATOM 770 C CA . SER A 1 95 ? -0.756 7.786 0.719 1.00 96.44 95 SER A CA 1
ATOM 771 C C . SER A 1 95 ? -1.998 7.242 -0.004 1.00 96.44 95 SER A C 1
ATOM 773 O O . SER A 1 95 ? -2.119 7.325 -1.227 1.00 96.44 95 SER A O 1
ATOM 775 N N . ILE A 1 96 ? -2.949 6.667 0.734 1.00 96.94 96 ILE A N 1
ATOM 776 C CA . ILE A 1 96 ? -4.217 6.205 0.148 1.00 96.94 96 ILE A CA 1
ATOM 777 C C . ILE A 1 96 ? -4.977 7.333 -0.573 1.00 96.94 96 ILE A C 1
ATOM 779 O O . ILE A 1 96 ? -5.421 7.086 -1.693 1.00 96.94 96 ILE A O 1
ATOM 783 N N . PRO A 1 97 ? -5.080 8.565 -0.031 1.00 96.50 97 PRO A N 1
ATOM 784 C CA . PRO A 1 97 ? -5.658 9.690 -0.766 1.00 96.50 97 PRO A CA 1
ATOM 785 C C . PRO A 1 97 ? -4.965 9.974 -2.109 1.00 96.50 97 PRO A C 1
ATOM 787 O O . PRO A 1 97 ? -5.642 10.232 -3.098 1.00 96.50 97 PRO A O 1
ATOM 790 N N . GLU A 1 98 ? -3.631 9.893 -2.177 1.00 95.31 98 GLU A N 1
ATOM 791 C CA . GLU A 1 98 ? -2.898 10.056 -3.443 1.00 95.31 98 GLU A CA 1
ATOM 792 C C . GLU A 1 98 ? -3.218 8.938 -4.439 1.00 95.31 98 GLU A C 1
ATOM 794 O O . GLU A 1 98 ? -3.376 9.197 -5.629 1.00 95.31 98 GLU A O 1
ATOM 799 N N . ILE A 1 99 ? -3.333 7.692 -3.970 1.00 95.06 99 ILE A N 1
ATOM 800 C CA . ILE A 1 99 ? -3.705 6.554 -4.822 1.00 95.06 99 ILE A CA 1
ATOM 801 C C . ILE A 1 99 ? -5.136 6.716 -5.353 1.00 95.06 99 ILE A C 1
ATOM 803 O O . ILE A 1 99 ? -5.382 6.453 -6.530 1.00 95.06 99 ILE A O 1
ATOM 807 N N . GLU A 1 100 ? -6.073 7.167 -4.519 1.00 95.25 100 GLU A N 1
ATOM 808 C CA . GLU A 1 100 ? -7.446 7.478 -4.935 1.00 95.25 100 GLU A CA 1
ATOM 809 C C . GLU A 1 100 ? -7.476 8.581 -5.999 1.00 95.25 100 GLU A C 1
ATOM 811 O O . GLU A 1 100 ? -8.148 8.428 -7.021 1.00 95.25 100 GLU A O 1
ATOM 816 N N . GLU A 1 101 ? -6.696 9.647 -5.807 1.00 94.62 101 GLU A N 1
ATOM 817 C CA . GLU A 1 101 ? -6.573 10.734 -6.779 1.00 94.62 101 GLU A CA 1
ATOM 818 C C . GLU A 1 101 ? -5.979 10.237 -8.106 1.00 94.62 101 GLU A C 1
ATOM 820 O O . GLU A 1 101 ? -6.518 10.527 -9.174 1.00 94.62 101 GLU A O 1
ATOM 825 N N . LEU A 1 102 ? -4.930 9.408 -8.068 1.00 92.88 102 LEU A N 1
ATOM 826 C CA . LEU A 1 102 ? -4.363 8.778 -9.267 1.00 92.88 102 LEU A CA 1
ATOM 827 C C . LEU A 1 102 ? -5.411 7.942 -10.015 1.00 92.88 102 LEU A C 1
ATOM 829 O O . LEU A 1 102 ? -5.503 8.009 -11.243 1.00 92.88 102 LEU A O 1
ATOM 833 N N . LEU A 1 103 ? -6.233 7.187 -9.287 1.00 92.38 103 LEU A N 1
ATOM 834 C CA . LEU A 1 103 ? -7.284 6.336 -9.846 1.00 92.38 103 LEU A CA 1
ATOM 835 C C . LEU A 1 103 ? -8.498 7.100 -10.386 1.00 92.38 103 LEU A C 1
ATOM 837 O O . LEU A 1 103 ? -9.276 6.509 -11.149 1.00 92.38 103 LEU A O 1
ATOM 841 N N . SER A 1 104 ? -8.651 8.376 -10.016 1.00 90.38 104 SER A N 1
ATOM 842 C CA . SER A 1 104 ? -9.648 9.282 -10.594 1.00 90.38 104 SER A CA 1
ATOM 843 C C . SER A 1 104 ? -9.334 9.608 -12.060 1.00 90.38 104 SER A C 1
ATOM 845 O O . SER A 1 104 ? -10.241 9.819 -12.873 1.00 90.38 104 SER A O 1
ATOM 847 N N . SER A 1 105 ? -8.048 9.573 -12.429 1.00 87.06 105 SER A N 1
ATOM 848 C CA . SER A 1 105 ? -7.624 9.700 -13.817 1.00 87.06 105 SER A CA 1
ATOM 849 C C . SER A 1 105 ? -8.074 8.480 -14.633 1.00 87.06 105 SER A C 1
ATOM 851 O O . SER A 1 105 ? -8.062 7.339 -14.168 1.00 87.06 105 SER A O 1
ATOM 853 N N . LYS A 1 106 ? -8.460 8.697 -15.897 1.00 80.81 106 LYS A N 1
ATOM 854 C CA . LYS A 1 106 ? -8.882 7.618 -16.815 1.00 80.81 106 LYS A CA 1
ATOM 855 C C . LYS A 1 106 ? -7.700 6.848 -17.431 1.00 80.81 106 LYS A C 1
ATOM 857 O O . LYS A 1 106 ? -7.862 6.200 -18.463 1.00 80.81 106 LYS A O 1
ATOM 862 N N . SER A 1 107 ? -6.517 6.932 -16.828 1.00 85.69 107 SER A N 1
ATOM 863 C CA . SER A 1 107 ? -5.304 6.268 -17.306 1.00 85.69 107 SER A CA 1
ATOM 864 C C . SER A 1 107 ? -5.366 4.763 -17.036 1.00 85.69 107 SER A C 1
ATOM 866 O O . SER A 1 107 ? -5.707 4.331 -15.936 1.00 85.69 107 SER A O 1
ATOM 868 N N . GLY A 1 108 ? -5.035 3.949 -18.043 1.00 88.06 108 GLY A N 1
ATOM 869 C CA . GLY A 1 108 ? -4.987 2.486 -17.905 1.00 88.06 108 GLY A CA 1
ATOM 870 C C . GLY A 1 108 ? -3.750 1.978 -17.156 1.00 88.06 108 GLY A C 1
ATOM 871 O O . GLY A 1 108 ? -3.811 0.934 -16.510 1.00 88.06 108 GLY A O 1
ATOM 872 N N . SER A 1 109 ? -2.659 2.743 -17.198 1.00 91.00 109 SER A N 1
ATOM 873 C CA . SER A 1 109 ? -1.370 2.410 -16.589 1.00 91.00 109 SER A CA 1
ATOM 874 C C . SER A 1 109 ? -0.735 3.636 -15.938 1.00 91.00 109 SER A C 1
ATOM 876 O O . SER A 1 109 ? -0.948 4.760 -16.399 1.00 91.00 109 SER A O 1
ATOM 878 N N . PHE A 1 110 ? 0.104 3.411 -14.932 1.00 92.94 110 PHE A N 1
ATOM 879 C CA . PHE A 1 110 ? 0.845 4.445 -14.214 1.00 92.94 110 PHE A CA 1
ATOM 880 C C . PHE A 1 110 ? 2.352 4.206 -14.310 1.00 92.94 110 PHE A C 1
ATOM 882 O O . PHE A 1 110 ? 2.810 3.065 -14.337 1.00 92.94 110 PHE A O 1
ATOM 889 N N . GLU A 1 111 ? 3.116 5.295 -14.359 1.00 93.06 111 GLU A N 1
ATOM 890 C CA . GLU A 1 111 ? 4.575 5.279 -14.471 1.00 93.06 111 GLU A CA 1
ATOM 891 C C . GLU A 1 111 ? 5.222 5.441 -13.088 1.00 93.06 111 GLU A C 1
ATOM 893 O O . GLU A 1 111 ? 4.929 6.382 -12.350 1.00 93.06 111 GLU A O 1
ATOM 898 N N . MET A 1 112 ? 6.143 4.541 -12.752 1.00 93.38 112 MET A N 1
ATOM 899 C CA . MET A 1 112 ? 7.015 4.626 -11.583 1.00 93.38 112 MET A CA 1
ATOM 900 C C . MET A 1 112 ? 8.469 4.770 -12.056 1.00 93.38 112 MET A C 1
ATOM 902 O O . MET A 1 112 ? 9.146 3.759 -12.294 1.00 93.38 112 MET A O 1
ATOM 906 N N . PRO A 1 113 ? 8.983 6.004 -12.203 1.00 92.88 113 PRO A N 1
ATOM 907 C CA . PRO A 1 113 ? 10.312 6.223 -12.754 1.00 92.88 113 PRO A CA 1
ATOM 908 C C . PRO A 1 113 ? 11.417 5.660 -11.857 1.00 92.88 113 PRO A C 1
ATOM 910 O O . PRO A 1 113 ? 11.305 5.632 -10.623 1.00 92.88 113 PRO A O 1
ATOM 913 N N . TYR A 1 114 ? 12.496 5.188 -12.482 1.00 92.19 114 TYR A N 1
ATOM 914 C CA . TYR A 1 114 ? 13.725 4.842 -11.771 1.00 92.19 114 TYR A CA 1
ATOM 915 C C . TYR A 1 114 ? 14.619 6.078 -11.628 1.00 92.19 114 TYR A C 1
ATOM 917 O O . TYR A 1 114 ? 14.686 6.903 -12.545 1.00 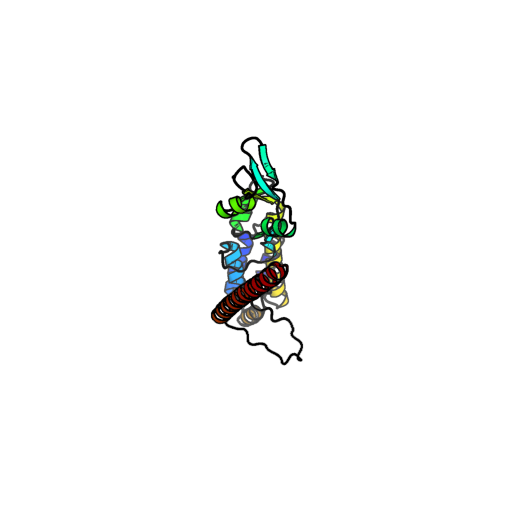92.19 114 TYR A O 1
ATOM 925 N N . PRO A 1 115 ? 15.362 6.200 -10.513 1.00 91.12 115 PRO A N 1
ATOM 926 C CA . PRO A 1 115 ? 16.445 7.169 -10.413 1.00 91.12 115 PRO A CA 1
ATOM 927 C C . PRO A 1 115 ? 17.452 6.985 -11.553 1.00 91.12 115 PRO A C 1
ATOM 929 O O . PRO A 1 115 ? 17.725 5.859 -11.969 1.00 91.12 115 PRO A O 1
ATOM 932 N N . ALA A 1 116 ? 18.058 8.079 -12.020 1.00 88.19 116 ALA A N 1
ATOM 933 C CA . ALA A 1 116 ? 18.995 8.045 -13.147 1.00 88.19 116 ALA A CA 1
ATOM 934 C C . ALA A 1 116 ? 20.188 7.096 -12.918 1.00 88.19 116 ALA A C 1
ATOM 936 O O . ALA A 1 116 ? 20.658 6.457 -13.856 1.00 88.19 116 ALA A O 1
ATOM 937 N N . SER A 1 117 ? 20.657 6.967 -11.672 1.00 89.06 117 SER A N 1
ATOM 938 C CA . SER A 1 117 ? 21.709 6.016 -11.293 1.00 89.06 117 SER A CA 1
ATOM 939 C C . SER A 1 117 ? 21.304 4.567 -11.568 1.00 89.06 117 SER A C 1
ATOM 941 O O . SER A 1 117 ? 22.073 3.826 -12.172 1.00 89.06 117 SER A O 1
ATOM 943 N N . VAL A 1 118 ? 20.085 4.186 -11.182 1.00 88.38 118 VAL A N 1
ATOM 944 C CA . VAL A 1 118 ? 19.539 2.840 -11.393 1.00 88.38 118 VAL A CA 1
ATOM 945 C C . VAL A 1 118 ? 19.216 2.618 -12.868 1.00 88.38 118 VAL A C 1
ATOM 947 O O . VAL A 1 118 ? 19.571 1.584 -13.418 1.00 88.38 118 VAL A O 1
ATOM 950 N N . ALA A 1 119 ? 18.628 3.607 -13.544 1.00 89.75 119 ALA A N 1
ATOM 951 C CA . ALA A 1 119 ? 18.358 3.534 -14.980 1.00 89.75 119 ALA A CA 1
ATOM 952 C C . ALA A 1 119 ? 19.640 3.280 -15.796 1.00 89.75 119 ALA A C 1
ATOM 954 O O . ALA A 1 119 ? 19.636 2.459 -16.709 1.00 89.75 119 ALA A O 1
ATOM 955 N N . ASN A 1 120 ? 20.755 3.923 -15.429 1.00 86.94 120 ASN A N 1
ATOM 956 C CA . ASN A 1 120 ? 22.055 3.683 -16.059 1.00 86.94 120 ASN A CA 1
ATOM 957 C C . ASN A 1 120 ? 22.601 2.272 -15.794 1.00 86.94 120 ASN A C 1
ATOM 959 O O . ASN A 1 120 ? 23.263 1.725 -16.668 1.00 86.94 120 ASN A O 1
ATOM 963 N N . GLN A 1 121 ? 22.340 1.691 -14.618 1.00 86.50 121 GLN A N 1
ATOM 964 C CA . GLN A 1 121 ? 22.729 0.309 -14.316 1.00 86.50 121 GLN A CA 1
ATOM 965 C C . GLN A 1 121 ? 21.887 -0.698 -15.104 1.00 86.50 121 GLN A C 1
ATOM 967 O O . GLN A 1 121 ? 22.429 -1.661 -15.629 1.00 86.50 121 GLN A O 1
ATOM 972 N N . ILE A 1 122 ? 20.580 -0.449 -15.238 1.00 85.69 122 ILE A N 1
ATOM 973 C CA . ILE A 1 122 ? 19.678 -1.285 -16.046 1.00 85.69 122 ILE A CA 1
ATOM 974 C C . ILE A 1 122 ? 20.102 -1.269 -17.521 1.00 85.69 122 ILE A C 1
ATOM 976 O O . ILE A 1 122 ? 20.059 -2.291 -18.194 1.00 85.69 122 ILE A O 1
ATOM 980 N N . LEU A 1 123 ? 20.523 -0.108 -18.024 1.00 85.44 123 LEU A N 1
ATOM 981 C CA . LEU A 1 123 ? 20.916 0.096 -19.418 1.00 85.44 123 LEU A CA 1
ATOM 982 C C . LEU A 1 123 ? 22.426 -0.052 -19.651 1.00 85.44 123 LEU A C 1
ATOM 984 O O . LEU A 1 123 ? 22.922 0.476 -20.643 1.00 85.44 123 LEU A O 1
ATOM 988 N N . ASN A 1 124 ? 23.169 -0.710 -18.757 1.00 79.81 124 ASN A N 1
ATOM 989 C CA . ASN A 1 124 ? 24.635 -0.700 -18.796 1.00 79.81 124 ASN A CA 1
ATOM 990 C C . ASN A 1 124 ? 25.211 -1.208 -20.134 1.00 79.81 124 ASN A C 1
ATOM 992 O O . ASN A 1 124 ? 26.172 -0.635 -20.641 1.00 79.81 124 ASN A O 1
ATOM 996 N N . ASP A 1 125 ? 24.565 -2.206 -20.742 1.00 72.25 125 ASP A N 1
ATOM 997 C CA . ASP A 1 125 ? 24.981 -2.792 -22.024 1.00 72.25 125 ASP A CA 1
ATOM 998 C C . ASP A 1 125 ? 24.334 -2.108 -23.247 1.00 72.25 125 ASP A C 1
ATOM 1000 O O . ASP A 1 125 ? 24.636 -2.428 -24.398 1.00 72.25 125 ASP A O 1
ATOM 1004 N N . SER A 1 126 ? 23.446 -1.134 -23.022 1.00 72.25 126 SER A N 1
ATOM 1005 C CA . SER A 1 126 ? 22.793 -0.365 -24.081 1.00 72.25 126 SER A CA 1
ATOM 1006 C C . SER A 1 126 ? 23.647 0.832 -24.495 1.00 72.25 126 SER A C 1
ATOM 1008 O O . SER A 1 126 ? 24.083 1.645 -23.679 1.00 72.25 126 SER A O 1
ATOM 1010 N N . SER A 1 127 ? 23.798 1.025 -25.805 1.00 71.19 127 SER A N 1
ATOM 1011 C CA . SER A 1 127 ? 24.423 2.223 -26.382 1.00 71.19 127 SER A CA 1
ATOM 1012 C C . SER A 1 127 ? 23.610 3.505 -26.149 1.00 71.19 127 SER A C 1
ATOM 1014 O O . SER A 1 127 ? 24.138 4.610 -26.280 1.00 71.19 127 SER A O 1
ATOM 1016 N N . ILE A 1 128 ? 22.332 3.372 -25.782 1.00 73.56 128 ILE A N 1
ATOM 1017 C CA . ILE A 1 128 ? 21.412 4.480 -25.529 1.00 73.56 128 ILE A CA 1
ATOM 1018 C C . ILE A 1 128 ? 21.116 4.548 -24.033 1.00 73.56 128 ILE A C 1
ATOM 1020 O O . ILE A 1 128 ? 20.453 3.669 -23.479 1.00 73.56 128 ILE A O 1
ATOM 1024 N N . LYS A 1 129 ? 21.549 5.643 -23.399 1.00 80.06 129 LYS A N 1
ATOM 1025 C CA . LYS A 1 129 ? 21.166 6.003 -22.030 1.00 80.06 129 LYS A CA 1
ATOM 1026 C C . LYS A 1 129 ? 19.893 6.833 -22.072 1.00 80.06 129 LYS A C 1
ATOM 1028 O O . LYS A 1 129 ? 19.859 7.888 -22.702 1.00 80.06 129 LYS A O 1
ATOM 1033 N N . THR A 1 130 ? 18.841 6.356 -21.421 1.00 88.19 130 THR A N 1
ATOM 1034 C CA . THR A 1 130 ? 17.524 6.995 -21.464 1.00 88.19 130 THR A CA 1
ATOM 1035 C C . THR A 1 130 ? 16.753 6.791 -20.162 1.00 88.19 130 THR A C 1
ATOM 1037 O O . THR A 1 130 ? 17.223 6.116 -19.246 1.00 88.19 130 THR A O 1
ATOM 1040 N N . LYS A 1 131 ? 15.569 7.403 -20.061 1.00 90.50 131 LYS A N 1
ATOM 1041 C CA . LYS A 1 131 ? 14.659 7.204 -18.932 1.00 90.50 131 LYS A CA 1
ATOM 1042 C C . LYS A 1 131 ? 14.199 5.750 -18.908 1.00 90.50 131 LYS A C 1
ATOM 1044 O O . LYS A 1 131 ? 13.798 5.215 -19.939 1.00 90.50 131 LYS A O 1
ATOM 1049 N N . VAL A 1 132 ? 14.227 5.147 -17.728 1.00 93.19 132 VAL A N 1
ATOM 1050 C CA . VAL A 1 132 ? 13.661 3.822 -17.470 1.00 93.19 132 VAL A CA 1
ATOM 1051 C C . VAL A 1 132 ? 12.576 3.986 -16.426 1.00 93.19 132 VAL A C 1
ATOM 1053 O O . VAL A 1 132 ? 12.733 4.751 -15.468 1.00 93.19 132 VAL A O 1
ATOM 1056 N N . SER A 1 133 ? 11.450 3.316 -16.610 1.00 94.69 133 SER A N 1
ATOM 1057 C CA . SER A 1 133 ? 10.318 3.395 -15.692 1.00 94.69 133 SER A CA 1
ATOM 1058 C C . SER A 1 133 ? 9.578 2.072 -15.627 1.00 94.69 133 SER A C 1
ATOM 1060 O O . SER A 1 133 ? 9.523 1.332 -16.607 1.00 94.69 133 SER A O 1
ATOM 1062 N N . LEU A 1 134 ? 9.035 1.774 -14.451 1.00 94.69 134 LEU A N 1
ATOM 1063 C CA . LEU A 1 134 ? 8.158 0.633 -14.241 1.00 94.69 134 LEU A CA 1
ATOM 1064 C C . LEU A 1 134 ? 6.723 1.070 -14.531 1.00 94.69 134 LEU A C 1
ATOM 1066 O O . LEU A 1 134 ? 6.239 2.025 -13.927 1.00 94.69 134 LEU A O 1
ATOM 1070 N N . PHE A 1 135 ? 6.054 0.383 -15.445 1.00 94.88 135 PHE A N 1
ATOM 1071 C CA . PHE A 1 135 ? 4.654 0.616 -15.769 1.00 94.88 135 PHE A CA 1
ATOM 1072 C C . PHE A 1 135 ? 3.790 -0.374 -15.004 1.00 94.88 135 PHE A C 1
ATOM 1074 O O . PHE A 1 135 ? 3.927 -1.582 -15.183 1.00 94.88 135 PHE A O 1
ATOM 1081 N N . ILE A 1 136 ? 2.908 0.147 -14.157 1.00 94.69 136 ILE A N 1
ATOM 1082 C CA . ILE A 1 136 ? 1.948 -0.647 -13.389 1.00 94.69 136 ILE A CA 1
ATOM 1083 C C . ILE A 1 136 ? 0.543 -0.444 -13.945 1.00 94.69 136 ILE A C 1
ATOM 1085 O O . ILE A 1 136 ? 0.167 0.664 -14.335 1.00 94.69 136 ILE A O 1
ATOM 1089 N N . ASP A 1 137 ? -0.254 -1.503 -13.945 1.00 93.12 137 ASP A N 1
ATOM 1090 C CA . ASP A 1 137 ? -1.645 -1.418 -14.368 1.00 93.12 137 ASP A CA 1
ATOM 1091 C C . ASP A 1 137 ? -2.514 -0.770 -13.292 1.00 93.12 137 ASP A C 1
ATOM 1093 O O . ASP A 1 137 ? -2.286 -0.907 -12.086 1.00 93.12 137 ASP A O 1
ATOM 1097 N N . ARG A 1 138 ? -3.590 -0.111 -13.729 1.00 93.94 138 ARG A N 1
ATOM 1098 C CA . ARG A 1 138 ? -4.602 0.470 -12.836 1.00 93.94 138 ARG A CA 1
ATOM 1099 C C . ARG A 1 138 ? -5.150 -0.534 -11.818 1.00 93.94 138 ARG A C 1
ATOM 1101 O O . ARG A 1 138 ? -5.440 -0.169 -10.681 1.00 93.94 138 ARG A O 1
ATOM 1108 N N . THR A 1 139 ? -5.281 -1.795 -12.216 1.00 93.44 139 THR A N 1
ATOM 1109 C CA . THR A 1 139 ? -5.762 -2.895 -11.367 1.00 93.44 139 THR A CA 1
ATOM 1110 C C . THR A 1 139 ? -4.889 -3.109 -10.132 1.00 93.44 139 THR A C 1
ATOM 1112 O O . THR A 1 139 ? -5.423 -3.432 -9.074 1.00 93.44 139 THR A O 1
ATOM 1115 N N . ALA A 1 140 ? -3.581 -2.864 -10.228 1.00 93.06 140 ALA A N 1
ATOM 1116 C CA . ALA A 1 140 ? -2.647 -3.020 -9.119 1.00 93.06 140 ALA A CA 1
ATOM 1117 C C . ALA A 1 140 ? -2.926 -2.001 -7.998 1.00 93.06 140 ALA A C 1
ATOM 1119 O O . ALA A 1 140 ? -2.999 -2.360 -6.824 1.00 93.06 140 ALA A O 1
ATOM 1120 N N . LEU A 1 141 ? -3.189 -0.740 -8.363 1.00 94.06 141 LEU A N 1
ATOM 1121 C CA . LEU A 1 141 ? -3.574 0.310 -7.412 1.00 94.06 141 LEU A CA 1
ATOM 1122 C C . LEU A 1 141 ? -4.964 0.069 -6.805 1.00 94.06 141 LEU A C 1
ATOM 1124 O O . LEU A 1 141 ? -5.158 0.264 -5.606 1.00 94.06 141 LEU A O 1
ATOM 1128 N N . VAL A 1 142 ? -5.922 -0.412 -7.606 1.00 94.25 142 VAL A N 1
ATOM 1129 C CA . VAL A 1 142 ? -7.239 -0.838 -7.096 1.00 94.25 142 VAL A CA 1
ATOM 1130 C C . VAL A 1 142 ? -7.086 -1.987 -6.088 1.00 94.25 142 VAL A C 1
ATOM 1132 O O . VAL A 1 142 ? -7.760 -2.000 -5.058 1.00 94.25 142 VAL A O 1
ATOM 1135 N N . GLY A 1 143 ? -6.164 -2.920 -6.343 1.00 94.44 143 GLY A N 1
ATOM 1136 C CA . GLY A 1 143 ? -5.823 -4.018 -5.437 1.00 94.44 143 GLY A CA 1
ATOM 1137 C C . GLY A 1 143 ? -5.356 -3.547 -4.058 1.00 94.44 143 GLY A C 1
ATOM 1138 O O . GLY A 1 143 ? -5.770 -4.124 -3.050 1.00 94.44 143 GLY A O 1
ATOM 1139 N N . ILE A 1 144 ? -4.584 -2.457 -3.989 1.00 95.12 144 ILE A N 1
ATOM 1140 C CA . ILE A 1 144 ? -4.192 -1.831 -2.716 1.00 95.12 144 ILE A CA 1
ATOM 1141 C C . ILE A 1 144 ? -5.418 -1.313 -1.967 1.00 95.12 144 ILE A C 1
ATOM 1143 O O . ILE A 1 144 ? -5.610 -1.671 -0.806 1.00 95.12 144 ILE A O 1
ATOM 1147 N N . LEU A 1 145 ? -6.268 -0.513 -2.622 1.00 95.31 145 LEU A N 1
ATOM 1148 C CA . LEU A 1 145 ? -7.460 0.054 -1.977 1.00 95.31 145 LEU A CA 1
ATOM 1149 C C . LEU A 1 145 ? -8.381 -1.041 -1.422 1.00 95.31 145 LEU A C 1
ATOM 1151 O O . LEU A 1 145 ? -8.869 -0.933 -0.297 1.00 95.31 145 LEU A O 1
ATOM 1155 N N . ASN A 1 146 ? -8.569 -2.122 -2.181 1.00 94.94 146 ASN A N 1
ATOM 1156 C CA . ASN A 1 146 ? -9.349 -3.276 -1.743 1.00 94.94 146 ASN A CA 1
ATOM 1157 C C . ASN A 1 146 ? -8.698 -4.006 -0.560 1.00 94.94 146 ASN A C 1
ATOM 1159 O O . ASN A 1 146 ? -9.396 -4.393 0.373 1.00 94.94 146 ASN A O 1
ATOM 1163 N N . SER A 1 147 ? -7.372 -4.164 -0.558 1.00 95.00 147 SER A N 1
ATOM 1164 C CA . SER A 1 147 ? -6.650 -4.823 0.542 1.00 95.00 147 SER A CA 1
ATOM 1165 C C . SER A 1 147 ? -6.755 -4.035 1.849 1.00 95.00 147 SER A C 1
ATOM 1167 O O . SER A 1 147 ? -7.002 -4.614 2.910 1.00 95.00 147 SER A O 1
ATOM 1169 N N . VAL A 1 148 ? -6.648 -2.706 1.772 1.00 95.12 148 VAL A N 1
ATOM 1170 C CA . VAL A 1 148 ? -6.843 -1.811 2.921 1.00 95.12 148 VAL A CA 1
ATOM 1171 C C . VAL A 1 148 ? -8.289 -1.865 3.408 1.00 95.12 148 VAL A C 1
ATOM 1173 O O . VAL A 1 148 ? -8.524 -2.021 4.605 1.00 95.12 148 VAL A O 1
ATOM 1176 N N . ARG A 1 149 ? -9.272 -1.823 2.498 1.00 95.12 149 ARG A N 1
ATOM 1177 C CA . ARG A 1 149 ? -10.694 -1.972 2.847 1.00 95.12 149 ARG A CA 1
ATOM 1178 C C . ARG A 1 149 ? -10.979 -3.306 3.546 1.00 95.12 149 ARG A C 1
ATOM 1180 O O . ARG A 1 149 ? -11.684 -3.321 4.552 1.00 95.12 149 ARG A O 1
ATOM 1187 N N . ASN A 1 150 ? -10.402 -4.403 3.063 1.00 93.75 150 ASN A N 1
ATOM 1188 C CA . ASN A 1 150 ? -10.540 -5.717 3.692 1.00 93.75 150 ASN A CA 1
ATOM 1189 C C . ASN A 1 150 ? -9.901 -5.750 5.084 1.00 93.75 150 ASN A C 1
ATOM 1191 O O . ASN A 1 150 ? -10.494 -6.286 6.013 1.00 93.75 150 ASN A O 1
ATOM 1195 N N . SER A 1 151 ? -8.742 -5.113 5.254 1.00 92.81 151 SER A N 1
ATOM 1196 C CA . SER A 1 151 ? -8.071 -5.010 6.555 1.00 92.81 151 SER A CA 1
ATOM 1197 C C . SER A 1 151 ? -8.909 -4.221 7.568 1.00 92.81 151 SER A C 1
ATOM 1199 O O . SER A 1 151 ? -9.036 -4.635 8.721 1.00 92.81 151 SER A O 1
ATOM 1201 N N . LEU A 1 152 ? -9.555 -3.134 7.128 1.00 93.12 152 LEU A N 1
ATOM 1202 C CA . LEU A 1 152 ? -10.533 -2.401 7.935 1.00 93.12 152 LEU A CA 1
ATOM 1203 C C . LEU A 1 152 ? -11.722 -3.288 8.310 1.00 93.12 152 LEU A C 1
ATOM 1205 O O . LEU A 1 152 ? -12.085 -3.350 9.481 1.00 93.12 152 LEU A O 1
ATOM 1209 N N . LEU A 1 153 ? -12.296 -4.015 7.349 1.00 91.44 153 LEU A N 1
ATOM 1210 C CA . LEU A 1 153 ? -13.413 -4.923 7.612 1.00 91.44 153 LEU A CA 1
ATOM 1211 C C . LEU A 1 153 ? -13.045 -5.984 8.656 1.00 91.44 153 LEU A C 1
ATOM 1213 O O . LEU A 1 153 ? -13.782 -6.193 9.617 1.00 91.44 153 LEU A O 1
ATOM 1217 N N . GLU A 1 154 ? -11.894 -6.635 8.495 1.00 91.06 154 GLU A N 1
ATOM 1218 C CA . GLU A 1 154 ? -11.413 -7.647 9.433 1.00 91.06 154 GLU A CA 1
ATOM 1219 C C . GLU A 1 154 ? -11.206 -7.089 10.839 1.00 91.06 154 GLU A C 1
ATOM 1221 O O . GLU A 1 154 ? -11.525 -7.763 11.822 1.00 91.06 154 GLU A O 1
ATOM 1226 N N . TRP A 1 155 ? -10.678 -5.871 10.947 1.00 90.69 155 TRP A N 1
ATOM 1227 C CA . TRP A 1 155 ? -10.514 -5.197 12.227 1.00 90.69 155 TRP A CA 1
ATOM 1228 C C . TRP A 1 155 ? -11.858 -4.947 12.915 1.00 90.69 155 TRP A C 1
ATOM 1230 O O . TRP A 1 155 ? -12.039 -5.350 14.066 1.00 90.69 155 TRP A O 1
ATOM 1240 N N . VAL A 1 156 ? -12.829 -4.371 12.200 1.00 90.00 156 VAL A N 1
ATOM 1241 C CA . VAL A 1 156 ? -14.157 -4.086 12.763 1.00 90.00 156 VAL A CA 1
ATOM 1242 C C . VAL A 1 156 ? -14.871 -5.378 13.179 1.00 90.00 156 VAL A C 1
ATOM 1244 O O . VAL A 1 156 ? -15.447 -5.444 14.263 1.00 90.00 156 VAL A O 1
ATOM 1247 N N . LEU A 1 157 ? -14.766 -6.446 12.381 1.00 87.94 157 LEU A N 1
ATOM 1248 C CA . LEU A 1 157 ? -15.332 -7.755 12.726 1.00 87.94 157 LEU A CA 1
ATOM 1249 C C . LEU A 1 157 ? -14.672 -8.378 13.967 1.00 87.94 157 LEU A C 1
ATOM 1251 O O . LEU A 1 157 ? -15.335 -9.089 14.724 1.00 87.94 157 LEU A O 1
ATOM 1255 N N . LYS A 1 158 ? -13.374 -8.140 14.200 1.00 87.88 158 LYS A N 1
ATOM 1256 C CA . LYS A 1 158 ? -12.694 -8.581 15.431 1.00 87.88 158 LYS A CA 1
ATOM 1257 C C . LYS A 1 158 ? -13.222 -7.830 16.652 1.00 87.88 158 LYS A C 1
ATOM 1259 O O . LYS A 1 158 ? -13.466 -8.475 17.670 1.00 87.88 158 LYS A O 1
ATOM 1264 N N . LEU A 1 159 ? -13.445 -6.518 16.542 1.00 86.00 159 LEU A N 1
ATOM 1265 C CA . LEU A 1 159 ? -14.056 -5.724 17.613 1.00 86.00 159 LEU A CA 1
ATOM 1266 C C . LEU A 1 159 ? -15.467 -6.222 17.948 1.00 86.00 159 LEU A C 1
ATOM 1268 O O . LEU A 1 159 ? -15.764 -6.497 19.112 1.00 86.00 159 LEU A O 1
ATOM 1272 N N . GLU A 1 160 ? -16.303 -6.426 16.927 1.00 85.06 160 GLU A N 1
ATOM 1273 C CA . GLU A 1 160 ? -17.677 -6.907 17.106 1.00 85.06 160 GLU A CA 1
ATOM 1274 C C . GLU A 1 160 ? -17.710 -8.283 17.792 1.00 85.06 160 GLU A C 1
ATOM 1276 O O . GLU A 1 160 ? -18.461 -8.488 18.748 1.00 85.06 160 GLU A O 1
ATOM 1281 N N . LYS A 1 161 ? -16.840 -9.215 17.374 1.00 85.06 161 LYS A N 1
ATOM 1282 C CA . LYS A 1 161 ? -16.714 -10.547 17.996 1.00 85.06 161 LYS A CA 1
ATOM 1283 C C . LYS A 1 161 ? -16.311 -10.496 19.469 1.00 85.06 161 LYS A C 1
ATOM 1285 O O . LYS A 1 161 ? -16.680 -11.394 20.220 1.00 85.06 161 LYS A O 1
ATOM 1290 N N . GLN A 1 162 ? -15.565 -9.476 19.887 1.00 81.88 162 GLN A N 1
ATOM 1291 C CA . GLN A 1 162 ? -15.195 -9.277 21.291 1.00 81.88 162 GLN A CA 1
ATOM 1292 C C . GLN A 1 162 ? -16.266 -8.544 22.111 1.00 81.88 162 GLN A C 1
ATOM 1294 O O . GLN A 1 162 ? -16.066 -8.280 23.298 1.00 81.88 162 GLN A O 1
ATOM 1299 N N . GLY A 1 163 ? -17.418 -8.255 21.502 1.00 78.81 163 GLY A N 1
ATOM 1300 C CA . GLY A 1 163 ? -18.532 -7.578 22.152 1.00 78.81 163 GLY A CA 1
ATOM 1301 C C . GLY A 1 163 ? -18.325 -6.075 22.306 1.00 78.81 163 GLY A C 1
ATOM 1302 O O . GLY A 1 163 ? -19.061 -5.459 23.070 1.00 78.81 163 GLY A O 1
ATOM 1303 N N . ILE A 1 164 ? -17.355 -5.491 21.594 1.00 79.38 164 ILE A N 1
ATOM 1304 C CA . ILE A 1 164 ? -17.140 -4.045 21.557 1.00 79.38 164 ILE A CA 1
ATOM 1305 C C . ILE A 1 164 ? -18.174 -3.472 20.598 1.00 79.38 164 ILE A C 1
ATOM 1307 O O . ILE A 1 164 ? -18.122 -3.722 19.393 1.00 79.38 164 ILE A O 1
ATOM 1311 N N . LYS A 1 165 ? -19.153 -2.750 21.143 1.00 72.75 165 LYS A N 1
ATOM 1312 C CA . LYS A 1 165 ? -20.289 -2.248 20.360 1.00 72.75 165 LYS A CA 1
ATOM 1313 C C . LYS A 1 165 ? -20.327 -0.729 20.301 1.00 72.75 165 LYS A C 1
ATOM 1315 O O . LYS A 1 165 ? -20.726 -0.198 19.270 1.00 72.75 165 LYS A O 1
ATOM 1320 N N . GLY A 1 166 ? -19.905 -0.036 21.362 1.00 67.00 166 GLY A N 1
ATOM 1321 C CA . GLY A 1 166 ? -20.010 1.425 21.429 1.00 67.00 166 GLY A CA 1
ATOM 1322 C C . GLY A 1 166 ? -21.469 1.901 21.430 1.00 67.00 166 GLY A C 1
ATOM 1323 O O . GLY A 1 166 ? -21.852 2.751 20.632 1.00 67.00 166 GLY A O 1
ATOM 1324 N N . GLU A 1 167 ? -22.316 1.304 22.277 1.00 62.53 167 GLU A N 1
ATOM 1325 C CA . GLU A 1 167 ? -23.756 1.617 22.350 1.00 62.53 167 GLU A CA 1
ATOM 1326 C C . GLU A 1 167 ? -24.067 2.971 23.033 1.00 62.53 167 GLU A C 1
ATOM 1328 O O . GLU A 1 167 ? -25.139 3.519 22.791 1.00 62.53 167 GLU A O 1
ATOM 1333 N N . ASN A 1 168 ? -23.146 3.546 23.826 1.00 51.44 168 ASN A N 1
ATOM 1334 C CA . ASN A 1 168 ? -23.421 4.682 24.730 1.00 51.44 168 ASN A CA 1
ATOM 1335 C C . ASN A 1 168 ? -22.496 5.902 24.547 1.00 51.44 168 ASN A C 1
ATOM 1337 O O . ASN A 1 168 ? -22.046 6.480 25.535 1.00 51.44 168 ASN A O 1
ATOM 1341 N N . THR A 1 169 ? -22.210 6.328 23.311 1.00 54.53 169 THR A N 1
ATOM 1342 C CA . THR A 1 169 ? -21.345 7.493 22.966 1.00 54.53 169 THR A CA 1
ATOM 1343 C C . THR A 1 169 ? -19.879 7.432 23.425 1.00 54.53 169 THR A C 1
ATOM 1345 O O . THR A 1 169 ? -19.048 8.105 22.830 1.00 54.53 169 THR A O 1
ATOM 1348 N N . GLU A 1 170 ? -19.534 6.603 24.409 1.00 62.84 170 GLU A N 1
ATOM 1349 C CA . GLU A 1 170 ? -18.175 6.367 24.890 1.00 62.84 170 GLU A CA 1
ATOM 1350 C C . GLU A 1 170 ? -17.939 4.863 25.090 1.00 62.84 170 GLU A C 1
ATOM 1352 O O . GLU A 1 170 ? -18.820 4.132 25.553 1.00 62.84 170 GLU A O 1
ATOM 1357 N N . PHE A 1 171 ? -16.733 4.397 24.759 1.00 72.81 171 PHE A N 1
ATOM 1358 C CA . PHE A 1 171 ? -16.306 3.028 25.042 1.00 72.81 171 PHE A CA 1
ATOM 1359 C C . PHE A 1 171 ? -16.002 2.846 26.530 1.00 72.81 171 PHE A C 1
ATOM 1361 O O . PHE A 1 171 ? -15.265 3.631 27.138 1.00 72.81 171 PHE A O 1
ATOM 1368 N N . THR A 1 172 ? -16.531 1.772 27.109 1.00 75.56 172 THR A N 1
ATOM 1369 C CA . THR A 1 172 ? -16.300 1.410 28.511 1.00 75.56 172 THR A CA 1
ATOM 1370 C C . THR A 1 172 ? -14.838 1.022 28.758 1.00 75.56 172 THR A C 1
ATOM 1372 O O . THR A 1 172 ? -14.126 0.600 27.846 1.00 75.56 172 THR A O 1
ATOM 1375 N N . LYS A 1 173 ? -14.364 1.122 30.009 1.00 73.06 173 LYS A N 1
ATOM 1376 C CA . LYS A 1 173 ? -12.994 0.700 30.366 1.00 73.06 173 LYS A CA 1
ATOM 1377 C C . LYS A 1 173 ? -12.728 -0.768 30.010 1.00 73.06 173 LYS A C 1
ATOM 1379 O O . LYS A 1 173 ? -11.669 -1.073 29.478 1.00 73.06 173 LYS A O 1
ATOM 1384 N N . GLU A 1 174 ? -13.712 -1.642 30.222 1.00 74.88 174 GLU A N 1
ATOM 1385 C CA . GLU A 1 174 ? -13.621 -3.063 29.862 1.00 74.88 174 GLU A CA 1
ATOM 1386 C C . GLU A 1 174 ? -13.496 -3.284 28.346 1.00 74.88 174 GLU A C 1
ATOM 1388 O O . GLU A 1 174 ? -12.746 -4.155 27.910 1.00 74.88 174 GLU A O 1
ATOM 1393 N N . GLU A 1 175 ? -14.207 -2.505 27.521 1.00 72.12 175 GLU A N 1
ATOM 1394 C CA . GLU A 1 175 ? -14.072 -2.566 26.058 1.00 72.12 175 GLU A CA 1
ATOM 1395 C C . GLU A 1 175 ? -12.689 -2.101 25.599 1.00 72.12 175 GLU A C 1
ATOM 1397 O O . GLU A 1 175 ? -12.108 -2.729 24.715 1.00 72.12 175 GLU A O 1
ATOM 1402 N N . LYS A 1 176 ? -12.132 -1.053 26.221 1.00 77.12 176 LYS A N 1
ATOM 1403 C CA . LYS A 1 176 ? -10.774 -0.573 25.915 1.00 77.12 176 LYS A CA 1
ATOM 1404 C C . LYS A 1 176 ? -9.714 -1.611 26.279 1.00 77.12 176 LYS A C 1
ATOM 1406 O O . LYS A 1 176 ? -8.850 -1.908 25.460 1.00 77.12 176 LYS A O 1
ATOM 1411 N N . GLU A 1 177 ? -9.812 -2.228 27.455 1.00 75.81 177 GLU A N 1
ATOM 1412 C CA . GLU A 1 177 ? -8.894 -3.302 27.864 1.00 75.81 177 GLU A CA 1
ATOM 1413 C C . GLU A 1 177 ? -8.987 -4.522 26.933 1.00 75.81 177 GLU A C 1
ATOM 1415 O O . GLU A 1 177 ? -7.967 -5.095 26.544 1.00 75.81 177 GLU A O 1
ATOM 1420 N N . LYS A 1 178 ? -10.196 -4.914 26.511 1.00 75.88 178 LYS A N 1
ATOM 1421 C CA . LYS A 1 178 ? -10.377 -5.991 25.522 1.00 75.88 178 LYS A CA 1
ATOM 1422 C C . LYS A 1 178 ? -9.773 -5.618 24.169 1.00 75.88 178 LYS A C 1
ATOM 1424 O O . LYS A 1 178 ? -9.033 -6.420 23.603 1.00 75.88 178 LYS A O 1
ATOM 1429 N N . ALA A 1 179 ? -10.012 -4.394 23.699 1.00 73.56 179 ALA A N 1
ATOM 1430 C CA . ALA A 1 179 ? -9.472 -3.890 22.442 1.00 73.56 179 ALA A CA 1
ATOM 1431 C C . ALA A 1 179 ? -7.937 -3.879 22.438 1.00 73.56 179 ALA A C 1
ATOM 1433 O O . ALA A 1 179 ? -7.336 -4.312 21.458 1.00 73.56 179 ALA A O 1
ATOM 1434 N N . GLN A 1 180 ? -7.293 -3.457 23.527 1.00 72.69 180 GLN A N 1
ATOM 1435 C CA . GLN A 1 180 ? -5.829 -3.476 23.653 1.00 72.69 180 GLN A CA 1
ATOM 1436 C C . GLN A 1 180 ? -5.242 -4.894 23.564 1.00 72.69 180 GLN A C 1
ATOM 1438 O O . GLN A 1 180 ? -4.137 -5.079 23.062 1.00 72.69 180 GLN A O 1
ATOM 1443 N N . ASN A 1 181 ? -5.989 -5.911 24.005 1.00 66.75 181 ASN A N 1
ATOM 1444 C CA . ASN A 1 181 ? -5.574 -7.313 23.913 1.00 66.75 181 ASN A CA 1
ATOM 1445 C C . ASN A 1 181 ? -5.787 -7.929 22.517 1.00 66.75 181 ASN A C 1
ATOM 1447 O O . ASN A 1 181 ? -5.319 -9.043 22.255 1.00 66.75 181 ASN A O 1
ATOM 1451 N N . ILE A 1 182 ? -6.465 -7.232 21.597 1.00 66.56 182 ILE A N 1
ATOM 1452 C CA . ILE A 1 182 ? -6.510 -7.632 20.190 1.00 66.56 182 ILE A CA 1
ATOM 1453 C C . ILE A 1 182 ? -5.134 -7.361 19.598 1.00 66.56 182 ILE A C 1
ATOM 1455 O O . ILE A 1 182 ? -4.841 -6.247 19.173 1.00 66.56 182 ILE A O 1
ATOM 1459 N N . LYS A 1 183 ? -4.301 -8.403 19.511 1.00 56.59 183 LYS A N 1
ATOM 1460 C CA . LYS A 1 183 ? -3.113 -8.350 18.661 1.00 56.59 183 LYS A CA 1
ATOM 1461 C C . LYS A 1 183 ? -3.560 -8.104 17.229 1.00 56.59 183 LYS A C 1
ATOM 1463 O O . LYS A 1 183 ? -4.129 -8.965 16.552 1.00 56.59 183 LYS A O 1
ATOM 1468 N N . SER A 1 184 ? -3.321 -6.887 16.787 1.00 52.12 184 SER A N 1
ATOM 1469 C CA . SER A 1 184 ? -3.480 -6.458 15.421 1.00 52.12 184 SER A CA 1
ATOM 1470 C C . SER A 1 184 ? -2.468 -7.207 14.556 1.00 52.12 184 SER A C 1
ATOM 1472 O O . SER A 1 184 ? -1.327 -6.790 14.410 1.00 52.12 184 SER A O 1
ATOM 1474 N N . ASN A 1 185 ? -2.875 -8.351 13.997 1.00 45.53 185 ASN A N 1
ATOM 1475 C CA . ASN A 1 185 ? -2.097 -9.113 13.012 1.00 45.53 185 ASN A CA 1
ATOM 1476 C C . ASN A 1 185 ? -2.020 -8.371 11.662 1.00 45.53 185 ASN A C 1
ATOM 1478 O O . ASN A 1 185 ? -2.271 -8.963 10.613 1.00 45.53 185 ASN A O 1
ATOM 1482 N N . TYR A 1 186 ? -1.718 -7.075 11.663 1.00 50.84 186 TYR A N 1
ATOM 1483 C CA . TYR A 1 186 ? -1.260 -6.418 10.451 1.00 50.84 186 TYR A CA 1
ATOM 1484 C C . TYR A 1 186 ? 0.155 -6.937 10.252 1.00 50.84 186 TYR A C 1
ATOM 1486 O O . TYR A 1 186 ? 1.066 -6.544 10.976 1.00 50.84 186 TYR A O 1
ATOM 1494 N N . ARG A 1 187 ? 0.323 -7.902 9.339 1.00 40.31 187 ARG A N 1
ATOM 1495 C CA . ARG A 1 187 ? 1.636 -8.312 8.826 1.00 40.31 187 ARG A CA 1
ATOM 1496 C C . ARG A 1 187 ? 2.248 -7.117 8.104 1.00 40.31 187 ARG A C 1
ATOM 1498 O O . ARG A 1 187 ? 2.221 -6.998 6.887 1.00 40.31 187 ARG A O 1
ATOM 1505 N N . ILE A 1 188 ? 2.746 -6.191 8.898 1.00 37.09 188 ILE A N 1
ATOM 1506 C CA . ILE A 1 188 ? 3.893 -5.393 8.557 1.00 37.09 188 ILE A CA 1
ATOM 1507 C C . ILE A 1 188 ? 5.026 -6.410 8.670 1.00 37.09 188 ILE A C 1
ATOM 1509 O O . ILE A 1 188 ? 5.344 -6.844 9.778 1.00 37.09 188 ILE A O 1
ATOM 1513 N N . GLU A 1 189 ? 5.534 -6.909 7.540 1.00 36.88 189 GLU A N 1
ATOM 1514 C CA . GLU A 1 189 ? 6.741 -7.736 7.541 1.00 36.88 189 GLU A CA 1
ATOM 1515 C C . GLU A 1 189 ? 7.906 -6.854 8.005 1.00 36.88 189 GLU A C 1
ATOM 1517 O O . GLU A 1 189 ? 8.696 -6.335 7.221 1.00 36.88 189 GLU A O 1
ATOM 1522 N N . ASN A 1 190 ? 8.004 -6.655 9.318 1.00 34.16 190 ASN A N 1
ATOM 1523 C CA . ASN A 1 190 ? 9.280 -6.395 9.937 1.00 34.16 190 ASN A CA 1
ATOM 1524 C C . ASN A 1 190 ? 10.114 -7.644 9.672 1.00 34.16 190 ASN A C 1
ATOM 1526 O O . ASN A 1 190 ? 9.809 -8.737 10.157 1.00 34.16 190 ASN A O 1
ATOM 1530 N N . ILE A 1 191 ? 11.196 -7.467 8.919 1.00 43.34 191 ILE A N 1
ATOM 1531 C CA . ILE A 1 191 ? 12.390 -8.287 9.075 1.00 43.34 191 ILE A CA 1
ATOM 1532 C C . ILE A 1 191 ? 12.910 -7.998 10.488 1.00 43.34 191 ILE A C 1
ATOM 1534 O O . ILE A 1 191 ? 13.860 -7.253 10.682 1.00 43.34 191 ILE A O 1
ATOM 1538 N N . GLU A 1 192 ? 12.254 -8.558 11.496 1.00 33.38 192 GLU A N 1
ATOM 1539 C CA . GLU A 1 192 ? 12.798 -8.685 12.834 1.00 33.38 192 GLU A CA 1
ATOM 1540 C C . GLU A 1 192 ? 12.602 -10.130 13.264 1.00 33.38 192 GLU A C 1
ATOM 1542 O O . GLU A 1 192 ? 11.523 -10.580 13.641 1.00 33.38 192 GLU A O 1
ATOM 1547 N N . ASN A 1 193 ? 13.721 -10.842 13.180 1.00 30.42 193 ASN A N 1
ATOM 1548 C CA . ASN A 1 193 ? 13.954 -12.187 13.665 1.00 30.42 193 ASN A CA 1
ATOM 1549 C C . ASN A 1 193 ? 13.334 -13.296 12.814 1.00 30.42 193 ASN A C 1
ATOM 1551 O O . ASN A 1 193 ? 12.230 -13.787 13.035 1.00 30.42 193 ASN A O 1
ATOM 1555 N N . PHE A 1 194 ? 14.205 -13.845 11.970 1.00 32.31 194 PHE A N 1
ATOM 1556 C CA . PHE A 1 194 ? 14.347 -15.284 11.764 1.00 32.31 194 PHE A CA 1
ATOM 1557 C C . PHE A 1 194 ? 14.558 -16.008 13.121 1.00 32.31 194 PHE A C 1
ATOM 1559 O O . PHE A 1 194 ? 15.535 -16.715 13.330 1.00 32.31 194 PHE A O 1
ATOM 1566 N N . HIS A 1 195 ? 13.635 -15.871 14.074 1.00 32.19 195 HIS A N 1
ATOM 1567 C CA . HIS A 1 195 ? 13.387 -16.897 15.075 1.00 32.19 195 HIS A CA 1
ATOM 1568 C C . HIS A 1 195 ? 12.478 -17.914 14.406 1.00 32.19 195 HIS A C 1
ATOM 1570 O O . HIS A 1 195 ? 11.290 -18.058 14.689 1.00 32.19 195 HIS A O 1
ATOM 1576 N N . GLY A 1 196 ? 13.099 -18.616 13.454 1.00 31.12 196 GLY A N 1
ATOM 1577 C CA . GLY A 1 196 ? 12.655 -19.938 13.095 1.00 31.12 196 GLY A CA 1
ATOM 1578 C C . GLY A 1 196 ? 12.466 -20.719 14.384 1.00 31.12 196 GLY A C 1
ATOM 1579 O O . GLY A 1 196 ? 13.242 -20.607 15.333 1.00 31.12 196 GLY A O 1
ATOM 1580 N N . ASN A 1 197 ? 11.389 -21.478 14.394 1.00 38.75 197 ASN A N 1
ATOM 1581 C CA . ASN A 1 197 ? 11.144 -22.569 15.303 1.00 38.75 197 ASN A CA 1
ATOM 1582 C C . ASN A 1 197 ? 12.359 -23.523 15.257 1.00 38.75 197 ASN A C 1
ATOM 1584 O O . ASN A 1 197 ? 12.377 -24.487 14.494 1.00 38.75 197 ASN A O 1
ATOM 1588 N N . ILE A 1 198 ? 13.427 -23.200 15.991 1.00 36.47 198 ILE A N 1
ATOM 1589 C CA . ILE A 1 198 ? 14.558 -24.089 16.219 1.00 36.47 198 ILE A CA 1
ATOM 1590 C C . ILE A 1 198 ? 14.097 -24.981 17.353 1.00 36.47 198 ILE A C 1
ATOM 1592 O O . ILE A 1 198 ? 14.083 -24.591 18.520 1.00 36.47 198 ILE A O 1
ATOM 1596 N N . GLY A 1 199 ? 13.653 -26.171 16.954 1.00 34.31 199 GLY A N 1
ATOM 1597 C CA . GLY A 1 199 ? 13.381 -27.265 17.861 1.00 34.31 199 GLY A CA 1
ATOM 1598 C C . GLY A 1 199 ? 14.518 -27.432 18.868 1.00 34.31 199 GLY A C 1
ATOM 1599 O O . GLY A 1 199 ? 15.692 -27.218 18.572 1.00 34.31 199 GLY A O 1
ATOM 1600 N N . GLU A 1 200 ? 14.104 -27.830 20.057 1.00 39.94 200 GLU A N 1
ATOM 1601 C CA . GLU A 1 200 ? 14.764 -27.871 21.363 1.00 39.94 200 GLU A CA 1
ATOM 1602 C C . GLU A 1 200 ? 16.127 -28.601 21.465 1.00 39.94 200 GLU A C 1
ATOM 1604 O O . GLU A 1 200 ? 16.573 -28.894 22.567 1.00 39.94 200 GLU A O 1
ATOM 1609 N N . ASN A 1 201 ? 16.833 -28.908 20.370 1.00 37.03 201 ASN A N 1
ATOM 1610 C CA . ASN A 1 201 ? 18.012 -29.784 20.382 1.00 37.03 201 ASN A CA 1
ATOM 1611 C C . ASN A 1 201 ? 19.152 -29.369 19.433 1.00 37.03 201 ASN A C 1
ATOM 1613 O O . ASN A 1 201 ? 19.694 -30.212 18.721 1.00 37.03 201 ASN A O 1
ATOM 1617 N N . ASN A 1 202 ? 19.595 -28.107 19.442 1.00 36.72 202 ASN A N 1
ATOM 1618 C CA . ASN A 1 202 ? 20.883 -27.774 18.820 1.00 36.72 202 ASN A CA 1
ATOM 1619 C C . ASN A 1 202 ? 21.772 -26.930 19.744 1.00 36.72 202 ASN A C 1
ATOM 1621 O O . ASN A 1 202 ? 21.685 -25.708 19.797 1.00 36.72 202 ASN A O 1
ATOM 1625 N N . ARG A 1 203 ? 22.633 -27.618 20.504 1.00 37.59 203 ARG A N 1
ATOM 1626 C CA . ARG A 1 203 ? 23.573 -27.056 21.491 1.00 37.59 203 ARG A CA 1
ATOM 1627 C C . ARG A 1 203 ? 24.897 -26.561 20.898 1.00 37.59 203 ARG A C 1
ATOM 1629 O O . ARG A 1 203 ? 25.881 -26.496 21.619 1.00 37.59 203 ARG A O 1
ATOM 1636 N N . ASN A 1 204 ? 24.931 -26.171 19.628 1.00 44.44 204 ASN A N 1
ATOM 1637 C CA . ASN A 1 204 ? 26.122 -25.572 19.024 1.00 44.44 204 ASN A CA 1
ATOM 1638 C C . ASN A 1 204 ? 25.770 -24.198 18.446 1.00 44.44 204 ASN A C 1
ATOM 1640 O O . ASN A 1 204 ? 25.680 -24.017 17.234 1.00 44.44 204 ASN A O 1
ATOM 1644 N N . GLY A 1 205 ? 25.532 -23.231 19.336 1.00 34.38 205 GLY A N 1
ATOM 1645 C CA . GLY A 1 205 ? 25.480 -21.822 18.963 1.00 34.38 205 GLY A CA 1
ATOM 1646 C C . GLY A 1 205 ? 26.885 -21.354 18.605 1.00 34.38 205 GLY A C 1
ATOM 1647 O O . GLY A 1 205 ? 27.695 -21.106 19.492 1.00 34.38 205 GLY A O 1
ATOM 1648 N N . GLY A 1 206 ? 27.188 -21.276 17.309 1.00 40.91 206 GLY A N 1
ATOM 1649 C CA . GLY A 1 206 ? 28.347 -20.522 16.844 1.00 40.91 206 GLY A CA 1
ATOM 1650 C C . GLY A 1 206 ? 28.127 -19.049 17.174 1.00 40.91 206 GLY A C 1
ATOM 1651 O O . GLY A 1 206 ? 27.090 -18.491 16.815 1.00 40.91 206 GLY A O 1
ATOM 1652 N N . GLU A 1 207 ? 29.069 -18.437 17.888 1.00 49.12 207 GLU A N 1
ATOM 1653 C CA . GLU A 1 207 ? 29.025 -17.012 18.209 1.00 49.12 207 GLU A CA 1
ATOM 1654 C C . GLU A 1 207 ? 28.900 -16.192 16.916 1.00 49.12 207 GLU A C 1
ATOM 1656 O O . GLU A 1 207 ? 29.719 -16.305 15.999 1.00 49.12 207 GLU A O 1
ATOM 1661 N N . MET A 1 208 ? 27.851 -15.369 16.824 1.00 42.31 208 MET A N 1
ATOM 1662 C CA . MET A 1 208 ? 27.735 -14.388 15.751 1.00 42.31 208 MET A CA 1
ATOM 1663 C C . MET A 1 208 ? 28.776 -13.297 15.985 1.00 42.31 208 MET A C 1
ATOM 1665 O O . MET A 1 208 ? 28.622 -12.453 16.865 1.00 42.31 208 MET A O 1
ATOM 1669 N N . LEU A 1 209 ? 29.834 -13.322 15.178 1.00 50.31 209 LEU A N 1
ATOM 1670 C CA . LEU A 1 209 ? 30.847 -12.275 15.151 1.00 50.31 209 LEU A CA 1
ATOM 1671 C C . LEU A 1 209 ? 30.201 -10.937 14.790 1.00 50.31 209 LEU A C 1
ATOM 1673 O O . LEU A 1 209 ? 29.426 -10.838 13.833 1.00 50.31 209 LEU A O 1
ATOM 1677 N N . THR A 1 210 ? 30.555 -9.894 15.532 1.00 58.50 210 THR A N 1
ATOM 1678 C CA . THR A 1 210 ? 30.065 -8.541 15.263 1.00 58.50 210 THR A CA 1
ATOM 1679 C C . THR A 1 210 ? 30.491 -8.081 13.856 1.00 58.50 210 THR A C 1
ATOM 1681 O O . THR A 1 210 ? 31.498 -8.562 13.321 1.00 58.50 210 THR A O 1
ATOM 1684 N N . PRO A 1 211 ? 29.786 -7.125 13.213 1.00 54.72 211 PRO A N 1
ATOM 1685 C CA . PRO A 1 211 ? 30.098 -6.699 11.841 1.00 54.72 211 PRO A CA 1
ATOM 1686 C C . PRO A 1 211 ? 31.559 -6.272 11.633 1.00 54.72 211 PRO A C 1
ATOM 1688 O O . PRO A 1 211 ? 32.132 -6.482 10.563 1.00 54.72 211 PRO A O 1
ATOM 1691 N N . LYS A 1 212 ? 32.189 -5.723 12.679 1.00 56.84 212 LYS A N 1
ATOM 1692 C CA . LYS A 1 212 ? 33.602 -5.338 12.674 1.00 56.84 212 LYS A CA 1
ATOM 1693 C C . LYS A 1 212 ? 34.518 -6.567 12.629 1.00 56.84 212 LYS A C 1
ATOM 1695 O O . LYS A 1 212 ? 35.425 -6.612 11.807 1.00 56.84 212 LYS A O 1
ATOM 1700 N N . GLU A 1 213 ? 34.249 -7.584 13.441 1.00 57.97 213 GLU A N 1
ATOM 1701 C CA . GLU A 1 213 ? 35.013 -8.840 13.470 1.00 57.97 213 GLU A CA 1
ATOM 1702 C C . GLU A 1 213 ? 34.843 -9.652 12.177 1.00 57.97 213 GLU A C 1
ATOM 1704 O O . GLU A 1 213 ? 35.817 -10.201 11.661 1.00 57.97 213 GLU A O 1
ATOM 1709 N N . SER A 1 214 ? 33.641 -9.653 11.585 1.00 64.69 214 SER A N 1
ATOM 1710 C CA . SER A 1 214 ? 33.386 -10.265 10.271 1.00 64.69 214 SER A CA 1
ATOM 1711 C C . SER A 1 214 ? 34.227 -9.623 9.163 1.00 64.69 214 SER A C 1
ATOM 1713 O O . SER A 1 214 ? 34.826 -10.320 8.338 1.00 64.69 214 SER A O 1
ATOM 1715 N N . PHE A 1 215 ? 34.318 -8.290 9.163 1.00 68.06 215 PHE A N 1
ATOM 1716 C CA . PHE A 1 215 ? 35.126 -7.557 8.194 1.00 68.06 215 PHE A CA 1
ATOM 1717 C C . PHE A 1 215 ? 36.621 -7.865 8.350 1.00 68.06 215 PHE A C 1
ATOM 1719 O O . PHE A 1 215 ? 37.276 -8.208 7.365 1.00 68.06 215 PHE A O 1
ATOM 1726 N N . PHE A 1 216 ? 37.152 -7.823 9.578 1.00 65.88 216 PHE A N 1
ATOM 1727 C CA . PHE A 1 216 ? 38.560 -8.147 9.837 1.00 65.88 216 PHE A CA 1
ATOM 1728 C C . PHE A 1 216 ? 38.907 -9.584 9.428 1.00 65.88 216 PHE A C 1
ATOM 1730 O O . PHE A 1 216 ? 39.913 -9.791 8.750 1.00 65.88 216 PHE A O 1
ATOM 1737 N N . ASN A 1 217 ? 38.053 -10.562 9.738 1.00 70.75 217 ASN A N 1
ATOM 1738 C CA . ASN A 1 217 ? 38.297 -11.956 9.364 1.00 70.75 217 ASN A CA 1
ATOM 1739 C C . ASN A 1 217 ? 38.288 -12.172 7.847 1.00 70.75 217 ASN A C 1
ATOM 1741 O O . ASN A 1 217 ? 39.132 -12.904 7.331 1.00 70.75 217 ASN A O 1
ATOM 1745 N N . LYS A 1 218 ? 37.396 -11.496 7.110 1.00 67.69 218 LYS A N 1
ATOM 1746 C CA . LYS A 1 218 ? 37.408 -11.542 5.639 1.00 67.69 218 LYS A CA 1
ATOM 1747 C C . LYS A 1 218 ? 38.694 -10.945 5.073 1.00 67.69 218 LYS A C 1
ATOM 1749 O O . LYS A 1 218 ? 39.303 -11.556 4.201 1.00 67.69 218 LYS A O 1
ATOM 1754 N N . VAL A 1 219 ? 39.141 -9.797 5.587 1.00 78.19 219 VAL A N 1
ATOM 1755 C CA . VAL A 1 219 ? 40.391 -9.156 5.142 1.00 78.19 219 VAL A CA 1
ATOM 1756 C C . VAL A 1 219 ? 41.601 -10.056 5.408 1.00 78.19 219 VAL A C 1
ATOM 1758 O O . VAL A 1 219 ? 42.420 -10.252 4.512 1.00 78.19 219 VAL A O 1
ATOM 1761 N N . VAL A 1 220 ? 41.690 -10.666 6.593 1.00 77.19 220 VAL A N 1
ATOM 1762 C CA . VAL A 1 220 ? 42.766 -11.613 6.933 1.00 77.19 220 VAL A CA 1
ATOM 1763 C C . VAL A 1 220 ? 42.744 -12.833 6.010 1.00 77.19 220 VAL A C 1
ATOM 1765 O O . VAL A 1 220 ? 43.793 -13.249 5.519 1.00 77.19 220 VAL A O 1
ATOM 1768 N N . TRP A 1 221 ? 41.560 -13.375 5.713 1.00 79.31 221 TRP A N 1
ATOM 1769 C CA . TRP A 1 221 ? 41.416 -14.506 4.798 1.00 79.31 221 TRP A CA 1
ATOM 1770 C C . TRP A 1 221 ? 41.865 -14.159 3.373 1.00 79.31 221 TRP A C 1
ATOM 1772 O O . TRP A 1 221 ? 42.636 -14.910 2.780 1.00 79.31 221 TRP A O 1
ATOM 1782 N N . TYR A 1 222 ? 41.478 -12.993 2.843 1.00 75.81 222 TYR A N 1
ATOM 1783 C CA . TYR A 1 222 ? 41.939 -12.541 1.526 1.00 75.81 222 TYR A CA 1
ATOM 1784 C C . TYR A 1 222 ? 43.457 -12.343 1.470 1.00 75.81 222 TYR A C 1
ATOM 1786 O O . TYR A 1 222 ? 44.079 -12.715 0.475 1.00 75.81 222 TYR A O 1
ATOM 1794 N N . ILE A 1 223 ? 44.069 -11.815 2.536 1.00 81.44 223 ILE A N 1
ATOM 1795 C CA . ILE A 1 223 ? 45.528 -11.661 2.618 1.00 81.44 223 ILE A CA 1
ATOM 1796 C C . ILE A 1 223 ? 46.218 -13.030 2.626 1.00 81.44 223 ILE A C 1
ATOM 1798 O O . ILE A 1 223 ? 47.185 -13.221 1.891 1.00 81.44 223 ILE A O 1
ATOM 1802 N N . LEU A 1 224 ? 45.712 -13.998 3.399 1.00 82.31 224 LEU A N 1
ATOM 1803 C CA . LEU A 1 224 ? 46.260 -15.359 3.437 1.00 82.31 224 LEU A CA 1
ATOM 1804 C C . LEU A 1 224 ? 46.149 -16.064 2.082 1.00 82.31 224 LEU A C 1
ATOM 1806 O O . LEU A 1 224 ? 47.113 -16.687 1.639 1.00 82.31 224 LEU A O 1
ATOM 1810 N N . VAL A 1 225 ? 45.008 -15.932 1.403 1.00 79.44 225 VAL A N 1
ATOM 1811 C CA . VAL A 1 225 ? 44.806 -16.499 0.063 1.00 79.44 225 VAL A CA 1
ATOM 1812 C C . VAL A 1 225 ? 45.744 -15.845 -0.951 1.00 79.44 225 VAL A C 1
ATOM 1814 O O . VAL A 1 225 ? 46.392 -16.555 -1.717 1.00 79.44 225 VAL A O 1
ATOM 1817 N N . ALA A 1 226 ? 45.890 -14.518 -0.928 1.00 78.06 226 ALA A N 1
ATOM 1818 C CA . ALA A 1 226 ? 46.818 -13.812 -1.810 1.00 78.06 226 ALA A CA 1
ATOM 1819 C C . ALA A 1 226 ? 48.275 -14.259 -1.584 1.00 78.06 226 ALA A C 1
ATOM 1821 O O . ALA A 1 226 ? 48.993 -14.530 -2.546 1.00 78.06 226 ALA A O 1
ATOM 1822 N N . LEU A 1 227 ? 48.695 -14.416 -0.324 1.00 79.75 227 LEU A N 1
ATOM 1823 C CA . LEU A 1 227 ? 50.020 -14.931 0.032 1.00 79.75 227 LEU A CA 1
ATOM 1824 C C . LEU A 1 227 ? 50.229 -16.369 -0.455 1.00 79.75 227 LEU A C 1
ATOM 1826 O O . LEU A 1 227 ? 51.273 -16.671 -1.030 1.00 79.75 227 LEU A O 1
ATOM 1830 N N . ALA A 1 228 ? 49.236 -17.245 -0.282 1.00 81.88 228 ALA A N 1
ATOM 1831 C CA . ALA A 1 228 ? 49.307 -18.627 -0.745 1.00 81.88 228 ALA A CA 1
ATOM 1832 C C . ALA A 1 228 ? 49.426 -18.714 -2.275 1.00 81.88 228 ALA A C 1
ATOM 1834 O O . ALA A 1 228 ? 50.265 -19.459 -2.777 1.00 81.88 228 ALA A O 1
ATOM 1835 N N . VAL A 1 229 ? 48.654 -17.916 -3.020 1.00 79.69 229 VAL A N 1
ATOM 1836 C CA . VAL A 1 229 ? 48.725 -17.863 -4.491 1.00 79.69 229 VAL A CA 1
ATOM 1837 C C . VAL A 1 229 ? 50.098 -17.381 -4.960 1.00 79.69 229 VAL A C 1
ATOM 1839 O O . VAL A 1 229 ? 50.672 -17.978 -5.871 1.00 79.69 229 VAL A O 1
ATOM 1842 N N . VAL A 1 230 ? 50.666 -16.357 -4.315 1.00 79.62 230 VAL A N 1
ATOM 1843 C CA . VAL A 1 230 ? 52.012 -15.860 -4.640 1.00 79.62 230 VAL A CA 1
ATOM 1844 C C . VAL A 1 230 ? 53.076 -16.916 -4.344 1.00 79.62 230 VAL A C 1
ATOM 1846 O O . VAL A 1 230 ? 53.932 -17.165 -5.190 1.00 79.62 230 VAL A O 1
ATOM 1849 N N . ILE A 1 231 ? 53.016 -17.584 -3.188 1.00 78.88 231 ILE A N 1
ATOM 1850 C CA . ILE A 1 231 ? 53.980 -18.627 -2.807 1.00 78.88 231 ILE A CA 1
ATOM 1851 C C . ILE A 1 231 ? 53.894 -19.825 -3.760 1.00 78.88 231 ILE A C 1
ATOM 1853 O O . ILE A 1 231 ? 54.921 -20.273 -4.268 1.00 78.88 231 ILE A O 1
ATOM 1857 N N . VAL A 1 232 ? 52.687 -20.317 -4.055 1.00 78.44 232 VAL A N 1
ATOM 1858 C CA . VAL A 1 232 ? 52.478 -21.436 -4.986 1.00 78.44 232 VAL A CA 1
ATOM 1859 C C . VAL A 1 232 ? 52.929 -21.061 -6.394 1.00 78.44 232 VAL A C 1
ATOM 1861 O O . VAL A 1 232 ? 53.626 -21.850 -7.028 1.00 78.44 232 VAL A O 1
ATOM 1864 N N . GLY A 1 233 ? 52.615 -19.851 -6.865 1.00 75.00 233 GLY A N 1
ATOM 1865 C CA . GLY A 1 233 ? 53.083 -19.346 -8.155 1.00 75.00 233 GLY A CA 1
ATOM 1866 C C . GLY A 1 233 ? 54.609 -19.275 -8.241 1.00 75.00 233 GLY A C 1
ATOM 1867 O O . GLY A 1 233 ? 55.190 -19.693 -9.242 1.00 75.00 233 GLY A O 1
ATOM 1868 N N . ASN A 1 234 ? 55.276 -18.833 -7.171 1.00 75.38 234 ASN A N 1
ATOM 1869 C CA . ASN A 1 234 ? 56.737 -18.767 -7.122 1.00 75.38 234 ASN A CA 1
ATOM 1870 C C . ASN A 1 234 ? 57.383 -20.163 -7.075 1.00 75.38 234 ASN A C 1
ATOM 1872 O O . ASN A 1 234 ? 58.406 -20.392 -7.718 1.00 75.38 234 ASN A O 1
ATOM 1876 N N . ILE A 1 235 ? 56.770 -21.117 -6.364 1.00 75.62 235 ILE A N 1
ATOM 1877 C CA . ILE A 1 235 ? 57.225 -22.515 -6.322 1.00 75.62 235 ILE A CA 1
ATOM 1878 C C . ILE A 1 235 ? 57.025 -23.192 -7.684 1.00 75.62 235 ILE A C 1
ATOM 1880 O O . ILE A 1 235 ? 57.945 -23.852 -8.166 1.00 75.62 235 ILE A O 1
ATOM 1884 N N . LEU A 1 236 ? 55.874 -23.002 -8.343 1.00 69.31 236 LEU A N 1
ATOM 1885 C CA . LEU A 1 236 ? 55.630 -23.533 -9.690 1.00 69.31 236 LEU A CA 1
ATOM 1886 C C . LEU A 1 236 ? 56.611 -22.941 -10.705 1.00 69.31 236 LEU A C 1
ATOM 1888 O O . LEU A 1 236 ? 57.199 -23.684 -11.485 1.00 69.31 236 LEU A O 1
ATOM 1892 N N . SER A 1 237 ? 56.827 -21.625 -10.656 1.00 68.69 237 SER A N 1
ATOM 1893 C CA . SER A 1 237 ? 57.813 -20.922 -11.482 1.00 68.69 237 SER A CA 1
ATOM 1894 C C . SER A 1 237 ? 59.216 -21.512 -11.297 1.00 68.69 237 SER A C 1
ATOM 1896 O O . SER A 1 237 ? 59.869 -21.882 -12.273 1.00 68.69 237 SER A O 1
ATOM 1898 N N . ALA A 1 238 ? 59.648 -21.712 -10.047 1.00 71.19 238 ALA A N 1
ATOM 1899 C CA . ALA A 1 238 ? 60.944 -22.306 -9.736 1.00 71.19 238 ALA A CA 1
ATOM 1900 C C . ALA A 1 238 ? 61.063 -23.769 -10.204 1.00 71.19 238 ALA A C 1
ATOM 1902 O O . ALA A 1 238 ? 62.123 -24.169 -10.684 1.00 71.19 238 ALA A O 1
ATOM 1903 N N . ILE A 1 239 ? 59.996 -24.571 -10.105 1.00 71.00 239 ILE A N 1
ATOM 1904 C CA . ILE A 1 239 ? 59.968 -25.960 -10.595 1.00 71.00 239 ILE A CA 1
ATOM 1905 C C . ILE A 1 239 ? 60.039 -26.001 -12.127 1.00 71.00 239 ILE A C 1
ATOM 1907 O O . ILE A 1 239 ? 60.810 -26.792 -12.669 1.00 71.00 239 ILE A O 1
ATOM 1911 N N . ILE A 1 240 ? 59.297 -25.131 -12.818 1.00 67.38 240 ILE A N 1
ATOM 1912 C CA . ILE A 1 240 ? 59.294 -25.025 -14.285 1.00 67.38 240 ILE A CA 1
ATOM 1913 C C . ILE A 1 240 ? 60.678 -24.607 -14.794 1.00 67.38 240 ILE A C 1
ATOM 1915 O O . ILE A 1 240 ? 61.220 -25.254 -15.689 1.00 67.38 240 ILE A O 1
ATOM 1919 N N . LEU A 1 241 ? 61.300 -23.600 -14.172 1.00 63.97 241 LEU A N 1
ATOM 1920 C CA . LEU A 1 241 ? 62.673 -23.177 -14.474 1.00 63.97 241 LEU A CA 1
ATOM 1921 C C . LEU A 1 241 ? 63.685 -24.310 -14.252 1.00 63.97 241 LEU A C 1
ATOM 1923 O O . LEU A 1 241 ? 64.570 -24.523 -15.079 1.00 63.97 241 LEU A O 1
ATOM 1927 N N . LYS A 1 242 ? 63.536 -25.090 -13.177 1.00 65.38 242 LYS A N 1
ATOM 1928 C CA . LYS A 1 242 ? 64.427 -26.220 -12.870 1.00 65.38 242 LYS A CA 1
ATOM 1929 C C . LYS A 1 242 ? 64.241 -27.408 -13.822 1.00 65.38 242 LYS A C 1
ATOM 1931 O O . LYS A 1 242 ? 65.192 -28.153 -14.031 1.00 65.38 242 LYS A O 1
ATOM 1936 N N . TYR A 1 243 ? 63.049 -27.583 -14.396 1.00 65.19 243 TYR A N 1
ATOM 1937 C CA . TYR A 1 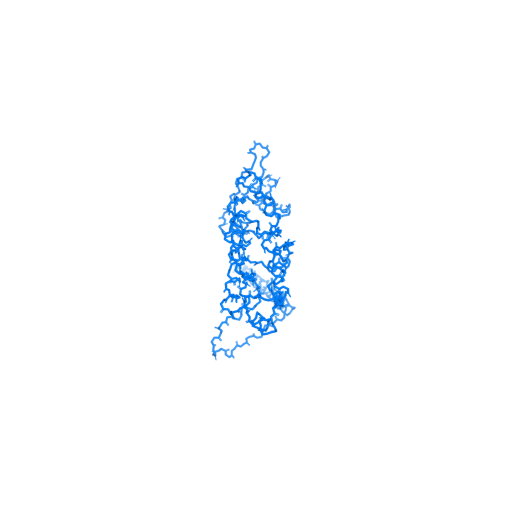243 ? 62.774 -28.586 -15.432 1.00 65.19 243 TYR A CA 1
ATOM 1938 C C . TYR A 1 243 ? 63.337 -28.166 -16.796 1.00 65.19 243 TYR A C 1
ATOM 1940 O O . TYR A 1 243 ? 63.913 -28.993 -17.497 1.00 65.19 243 TYR A O 1
ATOM 1948 N N . PHE A 1 244 ? 63.234 -26.879 -17.144 1.00 56.66 244 PHE A N 1
ATOM 1949 C CA . PHE A 1 244 ? 63.754 -26.337 -18.403 1.00 56.66 244 PHE A CA 1
ATOM 1950 C C . PHE A 1 244 ? 65.290 -26.294 -18.452 1.00 56.66 244 PHE A C 1
ATOM 1952 O O . PHE A 1 244 ? 65.875 -26.599 -19.484 1.00 56.66 244 PHE A O 1
ATOM 1959 N N . PHE A 1 245 ? 65.956 -25.978 -17.336 1.00 58.50 245 PHE A N 1
ATOM 1960 C CA . PHE A 1 245 ? 67.424 -25.905 -17.265 1.00 58.50 245 PHE A CA 1
ATOM 1961 C C . PHE A 1 245 ? 68.127 -27.242 -16.964 1.00 58.50 245 PHE A C 1
ATOM 1963 O O . PHE A 1 245 ? 69.350 -27.267 -16.856 1.00 58.50 245 PHE A O 1
ATOM 1970 N N . ARG A 1 246 ? 67.401 -28.365 -16.829 1.00 55.88 246 ARG A N 1
ATOM 1971 C CA . ARG A 1 246 ? 68.001 -29.705 -16.635 1.00 55.88 246 ARG A CA 1
ATOM 1972 C C . ARG A 1 246 ? 68.098 -30.531 -17.926 1.00 55.88 246 ARG A C 1
ATOM 1974 O O . ARG A 1 246 ? 68.427 -31.711 -17.869 1.00 55.88 246 ARG A O 1
ATOM 1981 N N . ILE A 1 247 ? 67.844 -29.913 -19.077 1.00 53.19 247 ILE A N 1
ATOM 1982 C CA . ILE A 1 247 ? 68.160 -30.469 -20.396 1.00 53.19 247 ILE A CA 1
ATOM 1983 C C . ILE A 1 247 ? 69.251 -29.583 -21.013 1.00 53.19 247 ILE A C 1
ATOM 1985 O O . ILE A 1 247 ? 68.981 -28.719 -21.842 1.00 53.19 247 ILE A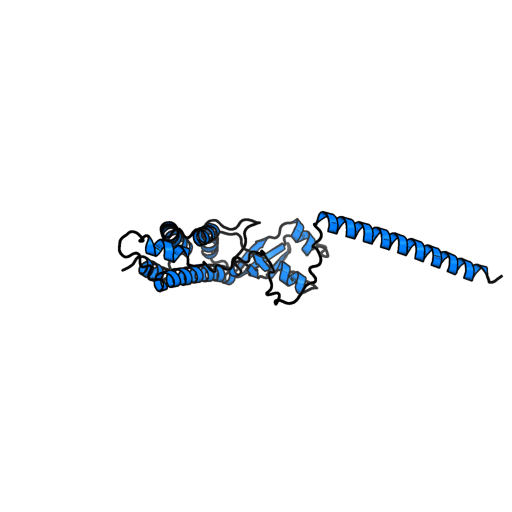 O 1
ATOM 1989 N N . SER A 1 248 ? 70.486 -29.772 -20.547 1.00 42.62 248 SER A N 1
ATOM 1990 C CA . SER A 1 248 ? 71.718 -29.521 -21.305 1.00 42.62 248 SER A CA 1
ATOM 1991 C C . SER A 1 248 ? 72.807 -30.442 -20.779 1.00 42.62 248 SER A C 1
ATOM 1993 O O . SER A 1 248 ? 73.030 -30.383 -19.546 1.00 42.62 248 SER A O 1
#

Radius of gyration: 28.71 Å; chains: 1; bounding box: 99×41×62 Å

InterPro domains:
  IPR041304 AbiTii [PF18864] (4-183)